Protein AF-A0A1V3WMK9-F1 (afdb_monomer_lite)

pLDDT: mean 79.78, std 13.13, range [39.59, 97.94]

Secondary structure (DSSP, 8-state):
-HHHHHHHHHHHHHH-BTTB-HHHHHHHHHHHHHHHHHHTSTT--GGGGHHHHHHHHHHHHHHHHHHHHSPPSP-TT-TTHHHHHHHHHHHHHHHHHHHHHHHHHHHHHT--HHHHHHPPPPPPSBPPPPPPGGGS-TT-----SS--TTTS-----SSS-----TTT-EEEE-SSSSS-EEEEHHHHTTSPPB--------TTS-SS--

Organism: Mycobacterium kansasii (NCBI:txid1768)

Radius of gyration: 28.11 Å; chains: 1; bounding box: 67×41×85 Å

Structure (mmCIF, N/CA/C/O backbone):
data_AF-A0A1V3WMK9-F1
#
_entry.id   AF-A0A1V3WMK9-F1
#
loop_
_atom_site.group_PDB
_atom_site.id
_atom_site.type_symbol
_atom_site.label_atom_id
_atom_site.label_alt_id
_atom_site.label_comp_id
_atom_site.label_asym_id
_atom_site.label_entity_id
_atom_site.label_seq_id
_atom_site.pdbx_PDB_ins_code
_atom_site.Cartn_x
_atom_site.Cartn_y
_atom_site.Cartn_z
_atom_site.occupancy
_atom_site.B_iso_or_equiv
_atom_site.auth_seq_id
_atom_site.auth_comp_id
_atom_site.auth_asym_id
_atom_site.auth_atom_id
_atom_site.pdbx_PDB_model_num
ATOM 1 N N . MET A 1 1 ? -1.330 8.773 20.458 1.00 56.88 1 MET A N 1
ATOM 2 C CA . MET A 1 1 ? -2.594 8.013 20.320 1.00 56.88 1 MET A CA 1
ATOM 3 C C . MET A 1 1 ? -2.965 7.252 21.596 1.00 56.88 1 MET A C 1
ATOM 5 O O . MET A 1 1 ? -4.022 7.532 22.135 1.00 56.88 1 MET A O 1
ATOM 9 N N . LEU A 1 2 ? -2.104 6.377 22.137 1.00 49.81 2 LEU A N 1
ATOM 10 C CA . LEU A 1 2 ? -2.365 5.656 23.403 1.00 49.81 2 LEU A CA 1
ATOM 11 C C . LEU A 1 2 ? -2.678 6.582 24.590 1.00 49.81 2 LEU A C 1
ATOM 13 O O . LEU A 1 2 ? -3.634 6.341 25.314 1.00 49.81 2 LEU A O 1
ATOM 17 N N . VAL A 1 3 ? -1.933 7.683 24.730 1.00 60.47 3 VAL A N 1
ATOM 18 C CA . VAL A 1 3 ? -2.172 8.698 25.775 1.00 60.47 3 VAL A CA 1
ATOM 19 C C . VAL A 1 3 ? -3.553 9.349 25.637 1.00 60.47 3 VAL A C 1
ATOM 21 O O . VAL A 1 3 ? -4.232 9.543 26.636 1.00 60.47 3 VAL A O 1
ATOM 24 N N . VAL A 1 4 ? -3.997 9.624 24.404 1.00 65.56 4 VAL A N 1
ATOM 25 C CA . VAL A 1 4 ? -5.315 10.223 24.114 1.00 65.56 4 VAL A CA 1
ATOM 26 C C . VAL A 1 4 ? -6.447 9.236 24.416 1.00 65.56 4 VAL A C 1
ATOM 28 O O . VAL A 1 4 ? -7.470 9.610 24.977 1.00 65.56 4 VAL A O 1
ATOM 31 N N . ILE A 1 5 ? -6.259 7.957 24.081 1.00 67.94 5 ILE A N 1
ATOM 32 C CA . ILE A 1 5 ? -7.224 6.900 24.407 1.00 67.94 5 ILE A CA 1
ATOM 33 C C . ILE A 1 5 ? -7.331 6.733 25.928 1.00 67.94 5 ILE A C 1
ATOM 35 O O . ILE A 1 5 ? -8.436 6.648 26.456 1.00 67.94 5 ILE A O 1
ATOM 39 N N . ALA A 1 6 ? -6.197 6.735 26.635 1.00 64.69 6 ALA A N 1
ATOM 40 C CA . ALA A 1 6 ? -6.158 6.601 28.087 1.00 64.69 6 ALA A CA 1
ATOM 41 C C . ALA A 1 6 ? -6.841 7.777 28.804 1.00 64.69 6 ALA A C 1
ATOM 43 O O . ALA A 1 6 ? -7.587 7.554 29.756 1.00 64.69 6 ALA A O 1
ATOM 44 N N . THR A 1 7 ? -6.651 9.016 28.336 1.00 66.94 7 THR A N 1
ATOM 45 C CA . THR A 1 7 ? -7.321 10.187 28.922 1.00 66.94 7 THR A CA 1
ATOM 46 C C . THR A 1 7 ? -8.826 10.180 28.674 1.00 66.94 7 THR A C 1
ATOM 48 O O . THR A 1 7 ? -9.585 10.423 29.609 1.00 66.94 7 THR A O 1
ATOM 51 N N . ILE A 1 8 ? -9.280 9.841 27.462 1.00 65.69 8 ILE A N 1
ATOM 52 C CA . ILE A 1 8 ? -10.717 9.714 27.164 1.00 65.69 8 ILE A CA 1
ATOM 53 C C . ILE A 1 8 ? -11.350 8.604 28.012 1.00 65.69 8 ILE A C 1
ATOM 55 O O . ILE A 1 8 ? -12.421 8.808 28.580 1.00 65.69 8 ILE A O 1
ATOM 59 N N . ALA A 1 9 ? -10.679 7.456 28.150 1.00 64.88 9 ALA A N 1
ATOM 60 C CA . ALA A 1 9 ? -11.151 6.356 28.988 1.00 64.88 9 ALA A CA 1
ATOM 61 C C . ALA A 1 9 ? -11.239 6.756 30.471 1.00 64.88 9 ALA A C 1
ATOM 63 O O . ALA A 1 9 ? -12.224 6.433 31.133 1.00 64.88 9 ALA A O 1
ATOM 64 N N . ALA A 1 10 ? -10.255 7.505 30.979 1.00 63.81 10 ALA A N 1
ATOM 65 C CA . ALA A 1 10 ? -10.266 8.016 32.346 1.00 63.81 10 ALA A CA 1
ATOM 66 C C . ALA A 1 10 ? -11.425 9.000 32.587 1.00 63.81 10 ALA A C 1
ATOM 68 O O . ALA A 1 10 ? -12.114 8.886 33.596 1.00 63.81 10 ALA A O 1
ATOM 69 N N . ILE A 1 11 ? -11.686 9.918 31.647 1.00 66.62 11 ILE A N 1
ATOM 70 C CA . ILE A 1 11 ? -12.806 10.874 31.727 1.00 66.62 11 ILE A CA 1
ATOM 71 C C . ILE A 1 11 ? -14.161 10.155 31.631 1.00 66.62 11 ILE A C 1
ATOM 73 O O . ILE A 1 11 ? -15.085 10.453 32.384 1.00 66.62 11 ILE A O 1
ATOM 77 N N . ALA A 1 12 ? -14.299 9.182 30.728 1.00 62.97 12 ALA A N 1
ATOM 78 C CA . ALA A 1 12 ? -15.530 8.403 30.602 1.00 62.97 12 ALA A CA 1
ATOM 79 C C . ALA A 1 12 ? -15.805 7.561 31.861 1.00 62.97 12 ALA A C 1
ATOM 81 O O . ALA A 1 12 ? -16.954 7.448 32.285 1.00 62.97 12 ALA A O 1
ATOM 82 N N . GLY A 1 13 ? -14.752 7.015 32.477 1.00 59.19 13 GLY A N 1
ATOM 83 C CA . GLY A 1 13 ? -14.836 6.268 33.730 1.00 59.19 13 GLY A CA 1
ATOM 84 C C . GLY A 1 13 ? -15.228 7.132 34.930 1.00 59.19 13 GLY A C 1
ATOM 85 O O . GLY A 1 13 ? -16.017 6.685 35.755 1.00 59.19 13 GLY A O 1
ATOM 86 N N . THR A 1 14 ? -14.739 8.375 35.018 1.00 61.97 14 THR A N 1
ATOM 87 C CA . THR A 1 14 ? -15.097 9.293 36.116 1.00 61.97 14 THR A CA 1
ATOM 88 C C . THR A 1 14 ? -16.509 9.867 35.993 1.00 61.97 14 THR A C 1
ATOM 90 O O . THR A 1 14 ? -17.109 10.218 37.007 1.00 61.97 14 THR A O 1
ATOM 93 N N . LEU A 1 15 ? -17.060 9.945 34.777 1.00 60.69 15 LEU A N 1
ATOM 94 C CA . LEU A 1 15 ? -18.423 10.430 34.521 1.00 60.69 15 LEU A CA 1
ATOM 95 C C . LEU A 1 15 ? -19.505 9.341 34.642 1.00 60.69 15 LEU A C 1
ATOM 97 O O . LEU A 1 15 ? -20.691 9.670 34.748 1.00 60.69 15 LEU A O 1
ATOM 101 N N . GLU A 1 16 ? -19.135 8.057 34.628 1.00 59.00 16 GLU A N 1
ATOM 102 C CA . GLU A 1 16 ? -20.092 6.958 34.781 1.00 59.00 16 GLU A CA 1
ATOM 103 C C . GLU A 1 16 ? -20.495 6.807 36.254 1.00 59.00 16 GLU A C 1
ATOM 105 O O . GLU A 1 16 ? -19.702 6.436 37.116 1.00 59.00 16 GLU A O 1
ATOM 110 N N . THR A 1 17 ? -21.769 7.064 36.550 1.00 59.78 17 THR A N 1
ATOM 111 C CA . THR A 1 17 ? -22.349 6.830 37.879 1.00 59.78 17 THR A CA 1
ATOM 112 C C . THR A 1 17 ? -23.458 5.790 37.794 1.00 59.78 17 THR A C 1
ATOM 114 O O . THR A 1 17 ? -24.174 5.703 36.798 1.00 59.78 17 THR A O 1
ATOM 117 N N . GLN A 1 18 ? -23.670 5.036 38.877 1.00 55.25 18 GLN A N 1
ATOM 118 C CA . GLN A 1 18 ? -24.638 3.928 38.956 1.00 55.25 18 GLN A CA 1
ATOM 119 C C . GLN A 1 18 ? -26.089 4.321 38.592 1.00 55.25 18 GLN A C 1
ATOM 121 O O . GLN A 1 18 ? -26.913 3.458 38.299 1.00 55.25 18 GLN A O 1
ATOM 126 N N . ARG A 1 19 ? -26.414 5.623 38.608 1.00 56.06 19 ARG A N 1
ATOM 127 C CA . ARG A 1 19 ? -27.742 6.167 38.278 1.00 56.06 19 ARG A CA 1
ATOM 128 C C . ARG A 1 19 ? -27.798 6.958 36.964 1.00 56.06 19 ARG A C 1
ATOM 130 O O . ARG A 1 19 ? -28.900 7.271 36.522 1.00 56.06 19 ARG A O 1
ATOM 137 N N . ARG A 1 20 ? -26.663 7.307 36.344 1.00 66.69 20 ARG A N 1
ATOM 138 C CA . ARG A 1 20 ? -26.608 8.096 35.098 1.00 66.69 20 ARG A CA 1
ATOM 139 C C . ARG A 1 20 ? -25.499 7.555 34.183 1.00 66.69 20 ARG A C 1
ATOM 141 O O . ARG A 1 20 ? -24.330 7.840 34.441 1.00 66.69 20 ARG A O 1
ATOM 148 N N . PRO 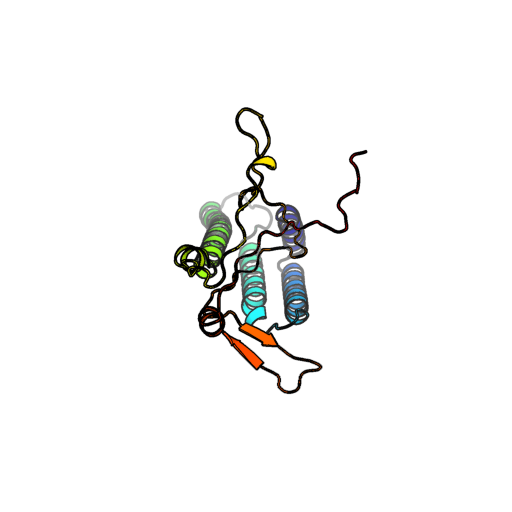A 1 21 ? -25.842 6.805 33.117 1.00 70.06 21 PRO A N 1
ATOM 149 C CA . PRO A 1 21 ? -24.868 6.127 32.262 1.00 70.06 21 PRO A CA 1
ATOM 150 C C . PRO A 1 21 ? -24.246 7.079 31.221 1.00 70.06 21 PRO A C 1
ATOM 152 O O . PRO A 1 21 ? -24.337 6.849 30.013 1.00 70.06 21 PRO A O 1
ATOM 155 N N . LEU A 1 22 ? -23.684 8.203 31.677 1.00 76.75 22 LEU A N 1
ATOM 156 C CA . LEU A 1 22 ? -23.101 9.228 30.806 1.00 76.75 22 LEU A CA 1
ATOM 157 C C . LEU A 1 22 ? -21.853 8.720 30.074 1.00 76.75 22 LEU A C 1
ATOM 159 O O . LEU A 1 22 ? -21.698 9.002 28.890 1.00 76.75 22 LEU A O 1
ATOM 163 N N . GLY A 1 23 ? -21.003 7.923 30.721 1.00 72.81 23 GLY A N 1
ATOM 164 C CA . GLY A 1 23 ? -19.848 7.283 30.093 1.00 72.81 23 GLY A CA 1
ATOM 165 C C . GLY A 1 23 ? -20.264 6.264 29.030 1.00 72.81 23 GLY A C 1
ATOM 166 O O . GLY A 1 23 ? -19.719 6.271 27.927 1.00 72.81 23 GLY A O 1
ATOM 167 N N . SER A 1 24 ? -21.302 5.462 29.296 1.00 80.06 24 SER A N 1
ATOM 168 C CA . SER A 1 24 ? -21.889 4.570 28.280 1.00 80.06 24 SER A CA 1
ATOM 169 C C . SER A 1 24 ? -22.404 5.358 27.062 1.00 80.06 24 SER A C 1
ATOM 171 O O . SER A 1 24 ? -22.183 4.950 25.921 1.00 80.06 24 SER A O 1
ATOM 173 N N . ALA A 1 25 ? -23.073 6.496 27.291 1.00 82.12 25 ALA A N 1
ATOM 174 C CA . ALA A 1 25 ? -23.580 7.362 26.225 1.00 82.12 25 ALA A CA 1
ATOM 175 C C . ALA A 1 25 ? -22.447 8.000 25.405 1.00 82.12 25 ALA A C 1
ATOM 177 O O . ALA A 1 25 ? -22.536 8.055 24.180 1.00 82.12 25 ALA A O 1
ATOM 178 N N . VAL A 1 26 ? -21.359 8.421 26.058 1.00 80.19 26 VAL A N 1
ATOM 179 C CA . VAL A 1 26 ? -20.161 8.952 25.389 1.00 80.19 26 VAL A CA 1
ATOM 180 C C . VAL A 1 26 ? -19.501 7.887 24.510 1.00 80.19 26 VAL A C 1
ATOM 182 O O . VAL A 1 26 ? -19.170 8.178 23.362 1.00 80.19 26 VAL A O 1
ATOM 185 N N . ILE A 1 27 ? -19.358 6.645 24.993 1.00 79.81 27 ILE A N 1
ATOM 186 C CA . ILE A 1 27 ? -18.801 5.538 24.193 1.00 79.81 27 ILE A CA 1
ATOM 187 C C . ILE A 1 27 ? -19.701 5.229 22.992 1.00 79.81 27 ILE A C 1
ATOM 189 O O . ILE A 1 27 ? -19.201 5.055 21.882 1.00 79.81 27 ILE A O 1
ATOM 193 N N . ALA A 1 28 ? -21.022 5.199 23.187 1.00 84.25 28 ALA A N 1
ATOM 194 C CA . ALA A 1 28 ? -21.968 4.985 22.097 1.00 84.25 28 ALA A CA 1
ATOM 195 C C . ALA A 1 28 ? -21.878 6.103 21.043 1.00 84.25 28 ALA A C 1
ATOM 197 O O . ALA A 1 28 ? -21.781 5.814 19.851 1.00 84.25 28 ALA A O 1
ATOM 198 N N . ALA A 1 29 ? -21.831 7.369 21.469 1.00 83.62 29 ALA A N 1
ATOM 199 C CA . ALA A 1 29 ? -21.671 8.512 20.573 1.00 83.62 29 ALA A CA 1
ATOM 200 C C . ALA A 1 29 ? -20.341 8.456 19.801 1.00 83.62 29 ALA A C 1
ATOM 202 O O . ALA A 1 29 ? -20.322 8.666 18.589 1.00 83.62 29 ALA A O 1
ATOM 203 N N . ALA A 1 30 ? -19.240 8.107 20.473 1.00 81.25 30 ALA A N 1
ATOM 204 C CA . ALA A 1 30 ? -17.944 7.909 19.830 1.00 81.25 30 ALA A CA 1
ATOM 205 C C . ALA A 1 30 ? -17.971 6.749 18.819 1.00 81.25 30 ALA A C 1
ATOM 207 O O . ALA A 1 30 ? -17.399 6.870 17.738 1.00 81.25 30 ALA A O 1
ATOM 208 N N . GLY A 1 31 ? -18.673 5.653 19.129 1.00 84.38 31 GLY A N 1
ATOM 209 C CA . GLY A 1 31 ? -18.891 4.537 18.208 1.00 84.38 31 GLY A CA 1
ATOM 210 C C . GLY A 1 31 ? -19.653 4.957 16.950 1.00 84.38 31 GLY A C 1
ATOM 211 O O . GLY A 1 31 ? -19.231 4.627 15.843 1.00 84.38 31 GLY A O 1
ATOM 212 N N . VAL A 1 32 ? -20.720 5.748 17.102 1.00 87.31 32 VAL A N 1
ATOM 213 C CA . VAL A 1 32 ? -21.488 6.307 15.975 1.00 87.31 32 VAL A CA 1
ATOM 214 C C . VAL A 1 32 ? -20.615 7.227 15.123 1.00 87.31 32 VAL A C 1
ATOM 216 O O . VAL A 1 32 ? -20.550 7.047 13.909 1.00 87.31 32 VAL A O 1
ATOM 219 N N . LEU A 1 33 ? -19.890 8.164 15.742 1.00 86.31 33 LEU A N 1
ATOM 220 C CA . LEU A 1 33 ? -18.961 9.050 15.032 1.00 86.31 33 LEU A CA 1
ATOM 221 C C . LEU A 1 33 ? -17.865 8.264 14.303 1.00 86.31 33 LEU A C 1
ATOM 223 O O . LEU A 1 33 ? -17.524 8.594 13.170 1.00 86.31 33 LEU A O 1
ATOM 227 N N . GLY A 1 34 ? -17.349 7.199 14.920 1.00 81.81 34 GLY A N 1
ATOM 228 C CA . GLY A 1 34 ? -16.397 6.289 14.294 1.00 81.81 34 GLY A CA 1
ATOM 229 C C . GLY A 1 34 ? -16.976 5.600 13.058 1.00 81.81 34 GLY A C 1
ATOM 230 O O . GLY A 1 34 ? -16.316 5.565 12.024 1.00 81.81 34 GLY A O 1
ATOM 231 N N . CYS A 1 35 ? -18.221 5.120 13.122 1.00 85.44 35 CYS A N 1
ATOM 232 C CA . CYS A 1 35 ? -18.894 4.508 11.972 1.00 85.44 35 CYS A CA 1
ATOM 233 C C . CYS A 1 35 ? -19.101 5.518 10.836 1.00 85.44 35 CYS A C 1
ATOM 235 O O . CYS A 1 35 ? -18.832 5.199 9.682 1.00 85.44 35 CYS A O 1
ATOM 237 N N . VAL A 1 36 ? -19.509 6.751 11.161 1.00 86.69 36 VAL A N 1
ATOM 238 C CA . VAL A 1 36 ? -19.623 7.842 10.178 1.00 86.69 36 VAL A CA 1
ATOM 239 C C . VAL A 1 36 ? -18.268 8.118 9.526 1.00 86.69 36 VAL A C 1
ATOM 241 O O . VAL A 1 36 ? -18.181 8.189 8.306 1.00 86.69 36 VAL A O 1
ATOM 244 N N . ALA A 1 37 ? -17.192 8.207 10.311 1.00 83.12 37 ALA A N 1
ATOM 245 C CA . ALA A 1 37 ? -15.848 8.429 9.784 1.00 83.12 37 ALA A CA 1
ATOM 246 C C . ALA A 1 37 ? -15.370 7.293 8.862 1.00 83.12 37 ALA A C 1
ATOM 248 O O . ALA A 1 37 ? -14.703 7.562 7.863 1.00 83.12 37 ALA A O 1
ATOM 249 N N . VAL A 1 38 ? -15.712 6.036 9.174 1.00 82.94 38 VAL A N 1
ATOM 250 C CA . VAL A 1 38 ? -15.413 4.876 8.318 1.00 82.94 38 VAL A CA 1
ATOM 251 C C . VAL A 1 38 ? -16.175 4.967 6.998 1.00 82.94 38 VAL A C 1
ATOM 253 O O . VAL A 1 38 ? -15.562 4.827 5.946 1.00 82.94 38 VAL A O 1
ATOM 256 N N . LEU A 1 39 ? -17.476 5.260 7.042 1.00 87.38 39 LEU A N 1
ATOM 257 C CA . LEU A 1 39 ? -18.328 5.344 5.850 1.00 87.38 39 LEU A CA 1
ATOM 258 C C . LEU A 1 39 ? -18.011 6.549 4.952 1.00 87.38 39 LEU A C 1
ATOM 260 O O . LEU A 1 39 ? -18.305 6.513 3.762 1.00 87.38 39 LEU A O 1
ATOM 264 N N . SER A 1 40 ? -17.365 7.589 5.482 1.00 84.31 40 SER A N 1
ATOM 265 C CA . SER A 1 40 ? -16.857 8.714 4.684 1.00 84.31 40 SER A CA 1
ATOM 266 C C . SER A 1 40 ? -15.639 8.356 3.824 1.00 84.31 40 SER A C 1
ATOM 268 O O . SER A 1 40 ? -15.195 9.179 3.021 1.00 84.31 40 SER A O 1
ATOM 270 N N . ARG A 1 41 ? -15.050 7.162 3.994 1.00 81.56 41 ARG A N 1
ATOM 271 C CA . ARG A 1 41 ? -13.903 6.731 3.190 1.00 81.56 41 ARG A CA 1
ATOM 272 C C . ARG A 1 41 ? -14.354 6.263 1.801 1.00 81.56 41 ARG A C 1
ATOM 274 O O . ARG A 1 41 ? -15.303 5.486 1.701 1.00 81.56 41 ARG A O 1
ATOM 281 N N . PRO A 1 42 ? -13.643 6.659 0.730 1.00 73.12 42 PRO A N 1
ATOM 282 C CA . PRO A 1 42 ? -13.892 6.126 -0.604 1.00 73.12 42 PRO A CA 1
ATOM 283 C C . PRO A 1 42 ? -13.768 4.596 -0.614 1.00 73.12 42 PRO A C 1
ATOM 285 O O . PRO A 1 42 ? -12.749 4.060 -0.181 1.00 73.12 42 PRO A O 1
ATOM 288 N N . GLY A 1 43 ? -14.803 3.904 -1.099 1.00 73.94 43 GLY A N 1
ATOM 289 C CA . GLY A 1 43 ? -14.829 2.439 -1.197 1.00 73.94 43 GLY A CA 1
ATOM 290 C C . GLY A 1 43 ? -15.213 1.692 0.087 1.00 73.94 43 GLY A C 1
ATOM 291 O O . GLY A 1 43 ? -15.128 0.468 0.100 1.00 73.94 43 GLY A O 1
ATOM 292 N N . ALA A 1 44 ? -15.638 2.389 1.148 1.00 77.88 44 ALA A N 1
ATOM 293 C CA . ALA A 1 44 ? -16.101 1.741 2.373 1.00 77.88 44 ALA A CA 1
ATOM 294 C C . ALA A 1 44 ? -17.453 1.032 2.189 1.00 77.88 44 ALA A C 1
ATOM 296 O O . ALA A 1 44 ? -18.365 1.528 1.524 1.00 77.88 44 ALA A O 1
ATOM 297 N N . THR A 1 45 ? -17.597 -0.118 2.838 1.00 82.88 45 THR A N 1
ATOM 298 C CA . THR A 1 45 ? -18.819 -0.923 2.898 1.00 82.88 45 THR A CA 1
ATOM 299 C C . THR A 1 45 ? -19.405 -0.918 4.310 1.00 82.88 45 THR A C 1
ATOM 301 O O . THR A 1 45 ? -18.728 -0.610 5.291 1.00 82.88 45 THR A O 1
ATOM 304 N N . ALA A 1 46 ? -20.675 -1.313 4.455 1.00 81.56 46 ALA A N 1
ATOM 305 C CA . ALA A 1 46 ? -21.305 -1.427 5.775 1.00 81.56 46 ALA A CA 1
ATOM 306 C C . ALA A 1 46 ? -20.564 -2.406 6.708 1.00 81.56 46 ALA A C 1
ATOM 308 O O . ALA A 1 46 ? -20.572 -2.220 7.926 1.00 81.56 46 ALA A O 1
ATOM 309 N N . LEU A 1 47 ? -19.882 -3.412 6.148 1.00 82.19 47 LEU A N 1
ATOM 310 C CA . LEU A 1 47 ? -19.096 -4.388 6.907 1.00 82.19 47 LEU A CA 1
ATOM 311 C C . LEU A 1 47 ? -17.896 -3.745 7.619 1.00 82.19 47 LEU A C 1
ATOM 313 O O . LEU A 1 47 ? -17.524 -4.194 8.702 1.00 82.19 47 LEU A O 1
ATOM 317 N N . ASP A 1 48 ? -17.357 -2.643 7.093 1.00 78.81 48 ASP A N 1
ATOM 318 C CA . ASP A 1 48 ? -16.203 -1.951 7.681 1.00 78.81 48 ASP A CA 1
ATOM 319 C C . ASP A 1 48 ? -16.535 -1.268 9.017 1.00 78.81 48 ASP A C 1
ATOM 321 O O . ASP A 1 48 ? -15.640 -0.908 9.782 1.00 78.81 48 ASP A O 1
ATOM 325 N N . THR A 1 49 ? -17.825 -1.122 9.340 1.00 85.25 49 THR A N 1
ATOM 326 C CA . THR A 1 49 ? -18.286 -0.587 10.630 1.00 85.25 49 THR A CA 1
ATOM 327 C C . THR A 1 49 ? -18.326 -1.636 11.743 1.00 85.25 49 THR A C 1
ATOM 329 O O . THR A 1 49 ? -18.332 -1.271 12.921 1.00 85.25 49 THR A O 1
ATOM 332 N N . ILE A 1 50 ? -18.295 -2.935 11.408 1.00 85.38 50 ILE A N 1
ATOM 333 C CA . ILE A 1 50 ? -18.394 -4.038 12.380 1.00 85.38 50 ILE A CA 1
ATOM 334 C C . ILE A 1 50 ? -17.348 -3.916 13.500 1.00 85.38 50 ILE A C 1
ATOM 336 O O . ILE A 1 50 ? -17.741 -3.997 14.667 1.00 85.38 50 ILE A O 1
ATOM 340 N N . PRO A 1 51 ? -16.050 -3.673 13.218 1.00 80.56 51 PRO A N 1
ATOM 341 C CA . PRO A 1 51 ? -15.046 -3.542 14.272 1.00 80.56 51 PRO A CA 1
ATOM 342 C C . PRO A 1 51 ? -15.332 -2.365 15.211 1.00 80.56 51 PRO A C 1
ATOM 344 O O . PRO A 1 51 ? -15.142 -2.476 16.423 1.00 80.56 51 PRO A O 1
ATOM 347 N N . THR A 1 52 ? -15.826 -1.248 14.672 1.00 82.12 52 THR A N 1
ATOM 348 C CA . THR A 1 52 ? -16.174 -0.054 15.452 1.00 82.12 52 THR A CA 1
ATOM 349 C C . THR A 1 52 ? -17.372 -0.315 16.361 1.00 82.12 52 THR A C 1
ATOM 351 O O . THR A 1 52 ? -17.320 0.010 17.549 1.00 82.12 52 THR A O 1
ATOM 354 N N . VAL A 1 53 ? -18.425 -0.950 15.837 1.00 85.75 53 VAL A N 1
ATOM 355 C CA . VAL A 1 53 ? -19.622 -1.316 16.608 1.00 85.75 53 VAL A CA 1
ATOM 356 C C . VAL A 1 53 ? -19.279 -2.332 17.696 1.00 85.75 53 VAL A C 1
ATOM 358 O O . VAL A 1 53 ? -19.657 -2.141 18.852 1.00 85.75 53 VAL A O 1
ATOM 361 N N . ALA A 1 54 ? -18.519 -3.377 17.359 1.00 83.81 54 ALA A N 1
ATOM 362 C CA . ALA A 1 54 ? -18.087 -4.391 18.315 1.00 83.81 54 ALA A CA 1
ATOM 363 C C . ALA A 1 54 ? -17.217 -3.783 19.426 1.00 83.81 54 ALA A C 1
ATOM 365 O O . ALA A 1 54 ? -17.447 -4.049 20.604 1.00 83.81 54 ALA A O 1
ATOM 366 N N . GLY A 1 55 ? -16.267 -2.909 19.073 1.00 79.88 55 GLY A N 1
ATOM 367 C CA . GLY A 1 55 ? -15.434 -2.196 20.041 1.00 79.88 55 GLY A CA 1
ATOM 368 C C . GLY A 1 55 ? -16.250 -1.311 20.987 1.00 79.88 55 GLY A C 1
ATOM 369 O O . GLY A 1 55 ? -16.045 -1.361 22.200 1.00 79.88 55 GLY A O 1
ATOM 370 N N . ALA A 1 56 ? -17.218 -0.554 20.459 1.00 82.62 56 ALA A N 1
ATOM 371 C CA . ALA A 1 56 ? -18.107 0.276 21.269 1.00 82.62 56 ALA A CA 1
ATOM 372 C C . ALA A 1 56 ? -18.986 -0.570 22.206 1.00 82.62 56 ALA A C 1
ATOM 374 O O . ALA A 1 56 ? -19.082 -0.266 23.395 1.00 82.62 56 ALA A O 1
ATOM 375 N N . ALA A 1 57 ? -19.572 -1.663 21.706 1.00 84.44 57 ALA A N 1
ATOM 376 C CA . ALA A 1 57 ? -20.381 -2.581 22.505 1.00 84.44 57 ALA A CA 1
ATOM 377 C C . ALA A 1 57 ? -19.565 -3.222 23.641 1.00 84.44 57 ALA A C 1
ATOM 379 O O . ALA A 1 57 ? -19.998 -3.206 24.795 1.00 84.44 57 ALA A O 1
ATOM 380 N N . CYS A 1 58 ? -18.358 -3.713 23.340 1.00 81.75 58 CYS A N 1
ATOM 381 C CA . CYS A 1 58 ? -17.429 -4.248 24.335 1.00 81.75 58 CYS A CA 1
ATOM 382 C C . CYS A 1 58 ? -17.027 -3.190 25.372 1.00 81.75 58 CYS A C 1
ATOM 384 O O . CYS A 1 58 ? -17.010 -3.486 26.566 1.00 81.75 58 CYS A O 1
ATOM 386 N N . GLY A 1 59 ? -16.755 -1.953 24.943 1.00 77.88 59 GLY A N 1
ATOM 387 C CA . GLY A 1 59 ? -16.425 -0.840 25.835 1.00 77.88 59 GLY A CA 1
ATOM 388 C C . GLY A 1 59 ? -17.562 -0.497 26.799 1.00 77.88 59 GLY A C 1
ATOM 389 O O . GLY A 1 59 ? -17.336 -0.387 28.004 1.00 77.88 59 GLY A O 1
ATOM 390 N N . VAL A 1 60 ? -18.799 -0.404 26.295 1.00 81.69 60 VAL A N 1
ATOM 391 C CA . VAL A 1 60 ? -19.994 -0.181 27.127 1.00 81.69 60 VAL A CA 1
ATOM 392 C C . VAL A 1 60 ? -20.205 -1.340 28.101 1.00 81.69 60 VA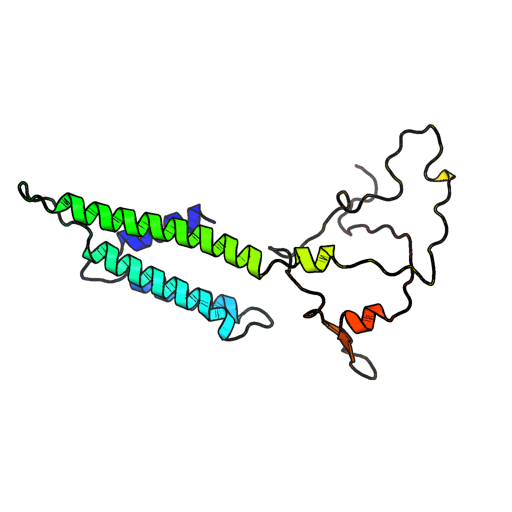L A C 1
ATOM 394 O O . VAL A 1 60 ? -20.445 -1.105 29.285 1.00 81.69 60 VAL A O 1
ATOM 397 N N . ALA A 1 61 ? -20.092 -2.588 27.638 1.00 82.12 61 ALA A N 1
ATOM 398 C CA . ALA A 1 61 ? -20.255 -3.767 28.485 1.00 82.12 61 ALA A CA 1
ATOM 399 C C . ALA A 1 61 ? -19.208 -3.809 29.608 1.00 82.12 61 ALA A C 1
ATOM 401 O O . ALA A 1 61 ? -19.566 -4.005 30.771 1.00 82.12 61 ALA A O 1
ATOM 402 N N . ALA A 1 62 ? -17.935 -3.561 29.284 1.00 78.94 62 ALA A N 1
ATOM 403 C CA . ALA A 1 62 ? -16.849 -3.501 30.256 1.00 78.94 62 ALA A CA 1
ATOM 404 C C . ALA A 1 62 ? -17.073 -2.386 31.287 1.00 78.94 62 ALA A C 1
ATOM 406 O O . ALA A 1 62 ? -16.964 -2.640 32.485 1.00 78.94 62 ALA A O 1
ATOM 407 N N . LEU A 1 63 ? -17.459 -1.182 30.849 1.00 75.50 63 LEU A N 1
ATOM 408 C CA . LEU A 1 63 ? -17.741 -0.054 31.740 1.00 75.50 63 LEU A CA 1
ATOM 409 C C . LEU A 1 63 ? -18.920 -0.349 32.683 1.00 75.50 63 LEU A C 1
ATOM 411 O O . LEU A 1 63 ? -18.840 -0.085 33.882 1.00 75.50 63 LEU A O 1
ATOM 415 N N . ARG A 1 64 ? -20.000 -0.949 32.167 1.00 79.75 64 ARG A N 1
ATOM 416 C CA . ARG A 1 64 ? -21.177 -1.366 32.952 1.00 79.75 64 ARG A CA 1
ATOM 417 C C . ARG A 1 64 ? -20.849 -2.460 33.966 1.00 79.75 64 ARG A C 1
ATOM 419 O O . ARG A 1 64 ? -21.352 -2.425 35.086 1.00 79.75 64 ARG A O 1
ATOM 426 N N . LEU A 1 65 ? -20.020 -3.432 33.586 1.00 77.38 65 LEU A N 1
ATOM 427 C CA . LEU A 1 65 ? -19.536 -4.472 34.494 1.00 77.38 65 LEU A CA 1
ATOM 428 C C . LEU A 1 65 ? -18.667 -3.850 35.590 1.00 77.38 65 LEU A C 1
ATOM 430 O O . LEU A 1 65 ? -18.954 -4.043 36.767 1.00 77.38 65 LEU A O 1
ATOM 434 N N . LEU A 1 66 ? -17.671 -3.041 35.223 1.00 73.12 66 LEU A N 1
ATOM 435 C CA . LEU A 1 66 ? -16.766 -2.396 36.174 1.00 73.12 66 LEU A CA 1
ATOM 436 C C . LEU A 1 66 ? -17.512 -1.496 37.161 1.00 73.12 66 LEU A C 1
ATOM 438 O O . LEU A 1 66 ? -17.299 -1.622 38.360 1.00 73.12 66 LEU A O 1
ATOM 442 N N . THR A 1 67 ? -18.442 -0.657 36.699 1.00 72.31 67 THR A N 1
ATOM 443 C CA . THR A 1 67 ? -19.236 0.212 37.588 1.00 72.31 67 THR A CA 1
ATOM 444 C C . THR A 1 67 ? -20.223 -0.543 38.469 1.00 72.31 67 THR A C 1
ATOM 446 O O . THR A 1 67 ? -20.506 -0.098 39.579 1.00 72.31 67 THR A O 1
ATOM 449 N N . ARG A 1 68 ? -20.713 -1.713 38.041 1.00 71.50 68 ARG A N 1
ATOM 450 C CA . ARG A 1 68 ? -21.509 -2.601 38.901 1.00 71.50 68 ARG A CA 1
ATOM 451 C C . ARG A 1 68 ? -20.678 -3.217 40.033 1.00 71.50 68 ARG A C 1
ATOM 453 O O . ARG A 1 68 ? -21.249 -3.581 41.059 1.00 71.50 68 ARG A O 1
ATOM 460 N N . PHE A 1 69 ? -19.364 -3.335 39.850 1.00 68.06 69 PHE A N 1
ATOM 461 C CA . PHE A 1 69 ? -18.439 -3.944 40.808 1.00 68.06 69 PHE A CA 1
ATOM 462 C C . PHE A 1 69 ? -17.518 -2.933 41.533 1.00 68.06 69 PHE A C 1
ATOM 464 O O . PHE A 1 69 ? -16.723 -3.361 42.368 1.00 68.06 69 PHE A O 1
ATOM 471 N N . TRP A 1 70 ? -17.626 -1.623 41.262 1.00 63.09 70 TRP A N 1
ATOM 472 C CA . TRP A 1 70 ? -16.800 -0.558 41.865 1.00 63.09 70 TRP A CA 1
ATOM 473 C C . TRP A 1 70 ? -17.357 -0.087 43.231 1.00 63.09 70 TRP A C 1
ATOM 475 O O . TRP A 1 70 ? -18.579 -0.053 43.393 1.00 63.09 70 TRP A O 1
ATOM 485 N N . PRO A 1 71 ? -16.525 0.289 44.228 1.00 58.72 71 PRO A N 1
ATOM 486 C CA . PRO A 1 71 ? -16.988 0.513 45.601 1.00 58.72 71 PRO A CA 1
ATOM 487 C C . PRO A 1 71 ? -17.756 1.831 45.792 1.00 58.72 71 PRO A C 1
ATOM 489 O O . PRO A 1 71 ? -17.376 2.871 45.255 1.00 58.72 71 PRO A O 1
ATOM 492 N N . GLY A 1 72 ? -18.769 1.802 46.664 1.00 56.09 72 GLY A N 1
ATOM 493 C CA . GLY A 1 72 ? -19.044 2.915 47.582 1.00 56.09 72 GLY A CA 1
ATOM 494 C C . GLY A 1 72 ? -18.129 2.815 48.818 1.00 56.09 72 GLY A C 1
ATOM 495 O O . GLY A 1 72 ? -17.509 1.768 49.007 1.00 56.09 72 GLY A O 1
ATOM 496 N N . PRO A 1 73 ? -18.012 3.870 49.646 1.00 47.91 73 PRO A N 1
ATOM 497 C CA . PRO A 1 73 ? -17.043 3.933 50.745 1.00 47.91 73 PRO A CA 1
ATOM 498 C C . PRO A 1 73 ? -17.149 2.746 51.721 1.00 47.91 73 PRO A C 1
ATOM 500 O O . PRO A 1 73 ? -18.244 2.294 52.060 1.00 47.91 73 PRO A O 1
ATOM 503 N N . GLU A 1 74 ? -15.980 2.255 52.136 1.00 48.59 74 GLU A N 1
ATOM 504 C CA . GLU A 1 74 ? -15.730 1.060 52.953 1.00 48.59 74 GLU A CA 1
ATOM 505 C C . GLU A 1 74 ? -16.525 1.040 54.274 1.00 48.59 74 GLU A C 1
ATOM 507 O O . GLU A 1 74 ? -16.555 2.027 55.012 1.00 48.59 74 GLU A O 1
ATOM 512 N N . LYS A 1 75 ? -17.118 -0.114 54.615 1.00 49.22 75 LYS A N 1
ATOM 513 C CA . LYS A 1 75 ? -17.534 -0.440 55.989 1.00 49.22 75 LYS A CA 1
ATOM 514 C C . LYS A 1 75 ? -16.547 -1.469 56.560 1.00 49.22 75 LYS A C 1
ATOM 516 O O . LYS A 1 75 ? -16.336 -2.489 55.905 1.00 49.22 75 LYS A O 1
ATOM 521 N N . PRO A 1 76 ? -15.943 -1.255 57.743 1.00 39.75 76 PRO A N 1
ATOM 522 C CA . PRO A 1 76 ? -14.972 -2.199 58.294 1.00 39.75 76 PRO A CA 1
ATOM 523 C C . PRO A 1 76 ? -15.654 -3.515 58.705 1.00 39.75 76 PRO A C 1
ATOM 525 O O . PRO A 1 76 ? -16.591 -3.477 59.502 1.00 39.75 76 PRO A O 1
ATOM 528 N N . GLY A 1 77 ? -15.171 -4.664 58.205 1.00 54.06 77 GLY A N 1
ATOM 529 C CA . GLY A 1 77 ? -15.485 -5.984 58.783 1.00 54.06 77 GLY A CA 1
ATOM 530 C C . GLY A 1 77 ? -15.837 -7.151 57.845 1.00 54.06 77 GLY A C 1
ATOM 531 O O . GLY A 1 77 ? -16.034 -8.248 58.358 1.00 54.06 77 GLY A O 1
ATOM 532 N N . GLU A 1 78 ? -15.906 -6.990 56.517 1.00 53.19 78 GLU A N 1
ATOM 533 C CA . GLU A 1 78 ? -16.356 -8.073 55.613 1.00 53.19 78 GLU A CA 1
ATOM 534 C C . GLU A 1 78 ? -15.257 -8.641 54.680 1.00 53.19 78 GLU A C 1
ATOM 536 O O . GLU A 1 78 ? -14.566 -7.879 54.001 1.00 53.19 78 GLU A O 1
ATOM 541 N N . PRO A 1 79 ? -15.111 -9.980 54.568 1.00 50.94 79 PRO A N 1
ATOM 542 C CA . PRO A 1 79 ? -14.045 -10.632 53.793 1.00 50.94 79 PRO A CA 1
ATOM 543 C C . PRO A 1 79 ? -14.280 -10.777 52.265 1.00 50.94 79 PRO A C 1
ATOM 545 O O . PRO A 1 79 ? -13.587 -11.561 51.619 1.00 50.94 79 PRO A O 1
ATOM 548 N N . ASP A 1 80 ? -15.186 -10.023 51.629 1.00 58.56 80 ASP A N 1
ATOM 549 C CA . ASP A 1 80 ? -15.511 -10.183 50.186 1.00 58.56 80 ASP A CA 1
ATOM 550 C C . ASP A 1 80 ? -14.658 -9.312 49.220 1.00 58.56 80 ASP A C 1
ATOM 552 O O . ASP A 1 80 ? -14.832 -9.324 47.999 1.00 58.56 80 ASP A O 1
ATOM 556 N N . VAL A 1 81 ? -13.683 -8.561 49.745 1.00 57.00 81 VAL A N 1
ATOM 557 C CA . VAL A 1 81 ? -12.846 -7.615 48.970 1.00 57.00 81 VAL A CA 1
ATOM 558 C C . VAL A 1 81 ? -11.884 -8.332 48.003 1.00 57.00 81 VAL A C 1
ATOM 560 O O . VAL A 1 81 ? -11.627 -7.858 46.894 1.00 57.00 81 VAL A O 1
ATOM 563 N N . SER A 1 82 ? -11.382 -9.516 48.376 1.00 65.75 82 SER A N 1
ATOM 564 C CA . SER A 1 82 ? -10.335 -10.222 47.617 1.00 65.75 82 SER A CA 1
ATOM 565 C C . SER A 1 82 ? -10.841 -10.824 46.296 1.00 65.75 82 SER A C 1
ATOM 567 O O . SER A 1 82 ? -10.194 -10.669 45.260 1.00 65.75 82 SER A O 1
ATOM 569 N N . ARG A 1 83 ? -12.036 -11.439 46.288 1.00 66.38 83 ARG A N 1
ATOM 570 C CA . ARG A 1 83 ? -12.624 -12.040 45.073 1.00 66.38 83 ARG A CA 1
ATOM 571 C C . ARG A 1 83 ? -12.983 -10.988 44.022 1.00 66.38 83 ARG A C 1
ATOM 573 O O . ARG A 1 83 ? -12.801 -11.230 42.833 1.00 66.38 83 ARG A O 1
ATOM 580 N N . ARG A 1 84 ? -13.455 -9.811 44.446 1.00 65.38 84 ARG A N 1
ATOM 581 C CA . ARG A 1 84 ? -13.854 -8.713 43.548 1.00 65.38 84 ARG A CA 1
ATOM 582 C C . ARG A 1 84 ? -12.674 -7.978 42.916 1.00 65.38 84 ARG A C 1
ATOM 584 O O . ARG A 1 84 ? -12.716 -7.733 41.712 1.00 65.38 84 ARG A O 1
ATOM 591 N N . ASN A 1 85 ? -11.603 -7.708 43.666 1.00 66.25 85 ASN A N 1
ATOM 592 C CA . ASN A 1 85 ? -10.374 -7.153 43.083 1.00 66.25 85 ASN A CA 1
ATOM 593 C C . ASN A 1 85 ? -9.789 -8.093 42.021 1.00 66.25 85 ASN A C 1
ATOM 595 O O . ASN A 1 85 ? -9.361 -7.640 40.963 1.00 66.25 85 ASN A O 1
ATOM 599 N N . LEU A 1 86 ? -9.853 -9.405 42.256 1.00 69.25 86 LEU A N 1
ATOM 600 C CA . LEU A 1 86 ? -9.399 -10.416 41.303 1.00 69.25 86 LEU A CA 1
ATOM 601 C C . LEU A 1 86 ? -10.210 -10.383 39.990 1.00 69.25 86 LEU A C 1
ATOM 603 O O . LEU A 1 86 ? -9.631 -10.524 38.916 1.00 69.25 86 LEU A O 1
ATOM 607 N N . VAL A 1 87 ? -11.519 -10.099 40.051 1.00 72.38 87 VAL A N 1
ATOM 608 C CA . VAL A 1 87 ? -12.375 -9.907 38.860 1.00 72.38 87 VAL A CA 1
ATOM 609 C C . VAL A 1 87 ? -12.010 -8.633 38.093 1.00 72.38 87 VAL A C 1
ATOM 611 O O . VAL A 1 87 ? -11.904 -8.671 36.869 1.00 72.38 87 VAL A O 1
ATOM 614 N N . VAL A 1 88 ? -11.786 -7.511 38.783 1.00 69.88 88 VAL A N 1
ATOM 615 C CA . VAL A 1 88 ? -11.436 -6.229 38.142 1.00 69.88 88 VAL A CA 1
ATOM 616 C C . VAL A 1 88 ? -10.060 -6.298 37.478 1.00 69.88 88 VAL A C 1
ATOM 618 O O . VAL A 1 88 ? -9.928 -5.961 36.301 1.00 69.88 88 VAL A O 1
ATOM 621 N N . PHE A 1 89 ? -9.043 -6.790 38.191 1.00 70.62 89 PHE A N 1
ATOM 622 C CA . PHE A 1 89 ? -7.712 -6.994 37.615 1.00 70.62 89 PHE A CA 1
ATOM 623 C C . PHE A 1 89 ? -7.726 -8.056 36.510 1.00 70.62 89 PHE A C 1
ATOM 625 O O . PHE A 1 89 ? -7.026 -7.896 35.512 1.00 70.62 89 PHE A O 1
ATOM 632 N N . GLY A 1 90 ? -8.572 -9.084 36.634 1.00 70.19 90 GLY A N 1
ATOM 633 C CA . GLY A 1 90 ? -8.811 -10.071 35.584 1.00 70.19 90 GLY A CA 1
ATOM 634 C C . GLY A 1 90 ? -9.377 -9.451 34.304 1.00 70.19 90 GLY A C 1
ATOM 635 O O . GLY A 1 90 ? -8.860 -9.717 33.224 1.00 70.19 90 GLY A O 1
ATOM 636 N N . LEU A 1 91 ? -10.381 -8.573 34.407 1.00 72.38 91 LEU A N 1
ATOM 637 C CA . LEU A 1 91 ? -10.975 -7.873 33.259 1.00 72.38 91 LEU A CA 1
ATOM 638 C C . LEU A 1 91 ? -9.993 -6.902 32.592 1.00 72.38 91 LEU A C 1
ATOM 640 O O . LEU A 1 91 ? -9.899 -6.875 31.365 1.00 72.38 91 LEU A O 1
ATOM 644 N N . LEU A 1 92 ? -9.242 -6.130 33.383 1.00 72.19 92 LEU A N 1
ATOM 645 C CA . LEU A 1 92 ? -8.225 -5.210 32.863 1.00 72.19 92 LEU A CA 1
ATOM 646 C C . LEU A 1 92 ? -7.074 -5.964 32.184 1.00 72.19 92 LEU A C 1
ATOM 648 O O . LEU A 1 92 ? -6.673 -5.606 31.076 1.00 72.19 92 LEU A O 1
ATOM 652 N N . GLY A 1 93 ? -6.581 -7.033 32.816 1.00 72.31 93 GLY A N 1
ATOM 653 C CA . GLY A 1 93 ? -5.550 -7.900 32.249 1.00 72.31 93 GLY A CA 1
ATOM 654 C C . GLY A 1 93 ? -6.016 -8.573 30.959 1.00 72.31 93 GLY A C 1
ATOM 655 O O . GLY A 1 93 ? -5.302 -8.547 29.958 1.00 72.31 93 GLY A O 1
ATOM 656 N N . PHE A 1 94 ? -7.243 -9.099 30.943 1.00 74.81 94 PHE A N 1
ATOM 657 C CA . PHE A 1 94 ? -7.836 -9.706 29.753 1.00 74.81 94 PHE A CA 1
ATOM 658 C C . PHE A 1 94 ? -8.013 -8.696 28.613 1.00 74.81 94 PHE A C 1
ATOM 660 O O . PHE A 1 94 ? -7.691 -9.011 27.471 1.00 74.81 94 PHE A O 1
ATOM 667 N N . GLY A 1 95 ? -8.461 -7.470 28.905 1.00 73.44 95 GLY A N 1
ATOM 668 C CA . GLY A 1 95 ? -8.599 -6.407 27.906 1.00 73.44 95 GLY A CA 1
ATOM 669 C C . GLY A 1 95 ? -7.265 -6.012 27.264 1.00 73.44 95 GLY A C 1
ATOM 670 O O . GLY A 1 95 ? -7.185 -5.873 26.044 1.00 73.44 95 GLY A O 1
ATOM 671 N N . LEU A 1 96 ? -6.199 -5.895 28.065 1.00 73.81 96 LEU A N 1
ATOM 672 C CA . LEU A 1 96 ? -4.852 -5.598 27.570 1.00 73.81 96 LEU A CA 1
ATOM 673 C C . LEU A 1 96 ? -4.319 -6.734 26.684 1.00 73.81 96 LEU A C 1
ATOM 675 O O . LEU A 1 96 ? -3.885 -6.494 25.556 1.00 73.81 96 LEU A O 1
ATOM 679 N N . VAL A 1 97 ? -4.378 -7.973 27.180 1.00 74.19 97 VAL A N 1
ATOM 680 C CA . VAL A 1 97 ? -3.882 -9.154 26.459 1.00 74.19 97 VAL A CA 1
ATOM 681 C C . VAL A 1 97 ? -4.689 -9.376 25.183 1.00 74.19 97 VAL A C 1
ATOM 683 O O . VAL A 1 97 ? -4.102 -9.540 24.118 1.00 74.19 97 VAL A O 1
ATOM 686 N N . GLY A 1 98 ? -6.019 -9.303 25.258 1.00 76.81 98 GLY A N 1
ATOM 687 C CA . GLY A 1 98 ? -6.908 -9.418 24.105 1.00 76.81 98 GLY A CA 1
ATOM 688 C C . GLY A 1 98 ? -6.646 -8.342 23.051 1.00 76.81 98 GLY 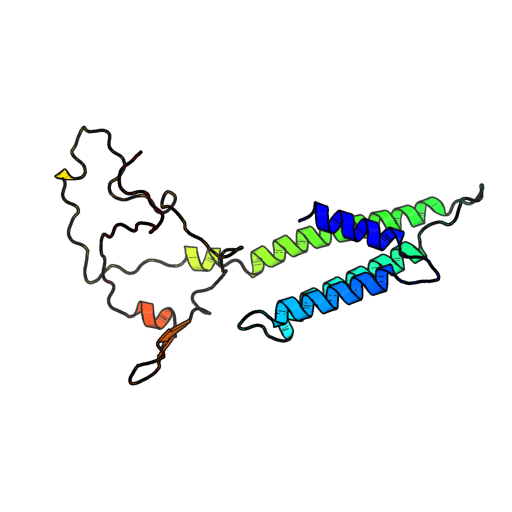A C 1
ATOM 689 O O . GLY A 1 98 ? -6.622 -8.651 21.863 1.00 76.81 98 GLY A O 1
ATOM 690 N N . GLY A 1 99 ? -6.363 -7.103 23.468 1.00 74.94 99 GLY A N 1
ATOM 691 C CA . GLY A 1 99 ? -5.988 -6.017 22.561 1.00 74.94 99 GLY A CA 1
ATOM 692 C C . GLY A 1 99 ? -4.664 -6.267 21.833 1.00 74.94 99 GLY A C 1
ATOM 693 O O . GLY A 1 99 ? -4.583 -6.084 20.618 1.00 74.94 99 GLY A O 1
ATOM 694 N N . VAL A 1 100 ? -3.634 -6.731 22.548 1.00 73.25 100 VAL A N 1
ATOM 695 C CA . VAL A 1 100 ? -2.325 -7.063 21.955 1.00 73.25 100 VAL A CA 1
ATOM 696 C C . VAL A 1 100 ? -2.437 -8.265 21.019 1.00 73.25 100 VAL A C 1
ATOM 698 O O . VAL A 1 100 ? -1.978 -8.198 19.880 1.00 73.25 100 VAL A O 1
ATOM 701 N N . VAL A 1 101 ? -3.084 -9.343 21.467 1.00 75.69 101 VAL A N 1
ATOM 702 C CA . VAL A 1 101 ? -3.297 -10.556 20.666 1.00 75.69 101 VAL A CA 1
ATOM 703 C C . VAL A 1 101 ? -4.110 -10.229 19.416 1.00 75.69 101 VAL A C 1
ATOM 705 O O . VAL A 1 101 ? -3.713 -10.615 18.320 1.00 75.69 101 VAL A O 1
ATOM 708 N N . GLY A 1 102 ? -5.186 -9.450 19.550 1.00 75.69 102 GLY A N 1
ATOM 709 C CA . GLY A 1 102 ? -5.988 -8.985 18.422 1.00 75.69 102 GLY A CA 1
ATOM 710 C C . GLY A 1 102 ? -5.161 -8.183 17.418 1.00 75.69 102 GLY A C 1
ATOM 711 O O . GLY A 1 102 ? -5.199 -8.472 16.228 1.00 75.69 102 GLY A O 1
ATOM 712 N N . ALA A 1 103 ? -4.339 -7.237 17.881 1.00 73.25 103 ALA A N 1
ATOM 713 C CA . ALA A 1 103 ? -3.473 -6.454 17.000 1.00 73.25 103 ALA A CA 1
ATOM 714 C C . ALA A 1 103 ? -2.445 -7.319 16.247 1.00 73.25 103 ALA A C 1
ATOM 716 O O . ALA A 1 103 ? -2.167 -7.064 15.073 1.00 73.25 103 ALA A O 1
ATOM 717 N N . VAL A 1 104 ? -1.890 -8.346 16.898 1.00 75.00 104 VAL A N 1
ATOM 718 C CA . VAL A 1 104 ? -0.959 -9.291 16.264 1.00 75.00 104 VAL A CA 1
ATOM 719 C C . VAL A 1 104 ? -1.684 -10.166 15.243 1.00 75.00 104 VAL A C 1
ATOM 721 O O . VAL A 1 104 ? -1.212 -10.273 14.114 1.00 75.00 104 VAL A O 1
ATOM 724 N N . ILE A 1 105 ? -2.845 -10.734 15.587 1.00 76.69 105 ILE A N 1
ATOM 725 C CA . ILE A 1 105 ? -3.648 -11.554 14.666 1.00 76.69 105 ILE A CA 1
ATOM 726 C C . ILE A 1 105 ? -4.045 -10.739 13.435 1.00 76.69 105 ILE A C 1
ATOM 728 O O . ILE A 1 105 ? -3.813 -11.189 12.319 1.00 76.69 105 ILE A O 1
ATOM 732 N N . THR A 1 106 ? -4.558 -9.521 13.612 1.00 74.12 106 THR A N 1
ATOM 733 C CA . THR A 1 106 ? -4.920 -8.637 12.495 1.00 74.12 106 THR A CA 1
ATOM 734 C C . THR A 1 106 ? -3.721 -8.365 11.587 1.00 74.12 106 THR A C 1
ATOM 736 O O . THR A 1 106 ? -3.846 -8.433 10.367 1.00 74.12 106 THR A O 1
ATOM 739 N N . ARG A 1 107 ? -2.531 -8.119 12.153 1.00 73.44 107 ARG A N 1
ATOM 740 C CA . ARG A 1 107 ? -1.305 -7.947 11.355 1.00 73.44 107 ARG A CA 1
ATOM 741 C C . ARG A 1 107 ? -0.920 -9.205 10.586 1.00 73.44 107 ARG A C 1
ATOM 743 O O . ARG A 1 107 ? -0.454 -9.084 9.463 1.00 73.44 107 ARG A O 1
ATOM 750 N N . LEU A 1 108 ? -1.083 -10.382 11.183 1.00 73.12 108 LEU A N 1
ATOM 751 C CA . LEU A 1 108 ? -0.756 -11.651 10.536 1.00 73.12 108 LEU A CA 1
ATOM 752 C C . LEU A 1 108 ? -1.740 -11.980 9.410 1.00 73.12 108 LEU A C 1
ATOM 754 O O . LEU A 1 108 ? -1.305 -12.341 8.322 1.00 73.12 108 LEU A O 1
ATOM 758 N N . VAL A 1 109 ? -3.043 -11.811 9.651 1.00 71.69 109 VAL A N 1
ATOM 759 C CA . VAL A 1 109 ? -4.108 -12.125 8.683 1.00 71.69 109 VAL A CA 1
ATOM 760 C C . VAL A 1 109 ? -4.073 -11.184 7.481 1.00 71.69 109 VAL A C 1
ATOM 762 O O . VAL A 1 109 ? -4.298 -11.623 6.360 1.00 71.69 109 VAL A O 1
ATOM 765 N N . HIS A 1 110 ? -3.749 -9.908 7.692 1.00 71.31 110 HIS A N 1
ATOM 766 C CA . HIS A 1 110 ? -3.640 -8.930 6.608 1.00 71.31 110 HIS A CA 1
ATOM 767 C C . HIS A 1 110 ? -2.213 -8.772 6.062 1.00 71.31 110 HIS A C 1
ATOM 769 O O . HIS A 1 110 ? -1.958 -7.849 5.294 1.00 71.31 110 HIS A O 1
ATOM 775 N N . SER A 1 111 ? -1.266 -9.632 6.451 1.00 77.94 111 SER A N 1
ATOM 776 C CA . SER A 1 111 ? 0.104 -9.565 5.939 1.00 77.94 111 SER A CA 1
ATOM 777 C C . SER A 1 111 ? 0.174 -10.082 4.507 1.00 77.94 111 SER A C 1
ATOM 779 O O . SER A 1 111 ? -0.131 -11.242 4.241 1.00 77.94 111 SER A O 1
ATOM 781 N N . VAL A 1 112 ? 0.689 -9.255 3.599 1.00 84.44 112 VAL A N 1
ATOM 782 C CA . VAL A 1 112 ? 1.015 -9.666 2.220 1.00 84.44 112 VAL A CA 1
ATOM 783 C C . VAL A 1 112 ? 2.497 -10.013 2.047 1.00 84.44 112 VAL A C 1
ATOM 785 O O . VAL A 1 112 ? 2.989 -10.164 0.933 1.00 84.44 112 VAL A O 1
ATOM 788 N N . ALA A 1 113 ? 3.247 -10.161 3.146 1.00 81.00 113 ALA A N 1
ATOM 789 C CA . ALA A 1 113 ? 4.691 -10.399 3.091 1.00 81.00 113 ALA A CA 1
ATOM 790 C C . ALA A 1 113 ? 5.055 -11.718 2.387 1.00 81.00 113 ALA A C 1
ATOM 792 O O . ALA A 1 113 ? 6.034 -11.765 1.646 1.00 81.00 113 ALA A O 1
ATOM 793 N N . ALA A 1 114 ? 4.268 -12.778 2.600 1.00 82.12 114 ALA A N 1
ATOM 794 C CA . ALA A 1 114 ? 4.494 -14.070 1.954 1.00 82.12 114 ALA A CA 1
ATOM 795 C C . ALA A 1 114 ? 4.236 -14.006 0.439 1.00 82.12 114 ALA A C 1
ATOM 797 O O . ALA A 1 114 ? 5.051 -14.506 -0.331 1.00 82.12 114 ALA A O 1
ATOM 798 N N . ASP A 1 115 ? 3.154 -13.339 0.028 1.00 86.12 115 ASP A N 1
ATOM 799 C CA . ASP A 1 115 ? 2.818 -13.086 -1.381 1.00 86.12 115 ASP A CA 1
ATOM 800 C C . ASP A 1 115 ? 3.890 -12.228 -2.073 1.00 86.12 115 ASP A C 1
ATOM 802 O O . ASP A 1 115 ? 4.322 -12.518 -3.184 1.00 86.12 115 ASP A O 1
ATOM 806 N N . ARG A 1 116 ? 4.419 -11.217 -1.373 1.00 84.69 116 ARG A N 1
ATOM 807 C CA . ARG A 1 116 ? 5.533 -10.404 -1.876 1.00 84.69 116 ARG A CA 1
ATOM 808 C C . ARG A 1 116 ? 6.814 -11.218 -2.060 1.00 84.69 116 ARG A C 1
ATOM 810 O O . ARG A 1 116 ? 7.507 -11.050 -3.055 1.00 84.69 116 ARG A O 1
ATOM 817 N N . ASN A 1 117 ? 7.162 -12.057 -1.086 1.00 85.00 117 ASN A N 1
ATOM 818 C CA . ASN A 1 117 ? 8.427 -12.796 -1.092 1.00 85.00 117 ASN A CA 1
ATOM 819 C C . ASN A 1 117 ? 8.424 -13.989 -2.061 1.00 85.00 117 ASN A C 1
ATOM 821 O O . ASN A 1 117 ? 9.494 -14.476 -2.413 1.00 85.00 117 ASN A O 1
ATOM 825 N N . SER A 1 118 ? 7.251 -14.478 -2.468 1.00 85.19 118 SER A N 1
ATOM 826 C CA . SER A 1 118 ? 7.123 -15.571 -3.437 1.00 85.19 118 SER A CA 1
ATOM 827 C C . SER A 1 118 ? 7.187 -15.094 -4.890 1.00 85.19 118 SER A C 1
ATOM 829 O O . SER A 1 118 ? 7.392 -15.909 -5.792 1.00 85.19 118 SER A O 1
ATOM 831 N N . PHE A 1 119 ? 7.037 -13.790 -5.133 1.00 83.62 119 PHE A N 1
ATOM 832 C CA . PHE A 1 119 ? 7.072 -13.233 -6.475 1.00 83.62 119 PHE A CA 1
ATOM 833 C C . PHE A 1 119 ? 8.504 -13.133 -7.009 1.00 83.62 119 PHE A C 1
ATOM 835 O O . PHE A 1 119 ? 9.348 -12.411 -6.476 1.00 83.62 119 PHE A O 1
ATOM 842 N N . ALA A 1 120 ? 8.763 -13.840 -8.106 1.00 83.62 120 ALA A N 1
ATOM 843 C CA . ALA A 1 120 ? 9.992 -13.715 -8.872 1.00 83.62 120 ALA A CA 1
ATOM 844 C C . ALA A 1 120 ? 9.763 -12.769 -10.052 1.00 83.62 120 ALA A C 1
ATOM 846 O O . ALA A 1 120 ? 8.840 -12.968 -10.845 1.00 83.62 120 ALA A O 1
ATOM 847 N N . LEU A 1 121 ? 10.629 -11.764 -10.190 1.00 81.44 121 LEU A N 1
ATOM 848 C CA . LEU A 1 121 ? 10.571 -10.859 -11.330 1.00 81.44 121 LEU A CA 1
ATOM 849 C C . LEU A 1 121 ? 10.826 -11.637 -12.633 1.00 81.44 121 LEU A C 1
ATOM 851 O O . LEU A 1 121 ? 11.812 -12.381 -12.721 1.00 81.44 121 LEU A O 1
ATOM 855 N N . PRO A 1 122 ? 9.965 -11.479 -13.653 1.00 83.62 122 PRO A N 1
ATOM 856 C CA . PRO A 1 122 ? 10.215 -12.048 -14.968 1.00 83.62 122 PRO A CA 1
ATOM 857 C C . PRO A 1 122 ? 11.479 -11.436 -15.579 1.00 83.62 122 PRO A C 1
ATOM 859 O O . PRO A 1 122 ? 11.800 -10.268 -15.354 1.00 83.62 122 PRO A O 1
ATOM 862 N N . ARG A 1 123 ? 12.203 -12.223 -16.381 1.00 87.12 123 ARG A N 1
ATOM 863 C CA . ARG A 1 123 ? 13.352 -11.697 -17.127 1.00 87.12 123 ARG A CA 1
ATOM 864 C C . ARG A 1 123 ? 12.862 -10.681 -18.166 1.00 87.12 123 ARG A C 1
ATOM 866 O O . ARG A 1 123 ? 11.919 -11.004 -18.894 1.00 87.12 123 ARG A O 1
ATOM 873 N N . PRO A 1 124 ? 13.487 -9.496 -18.266 1.00 89.94 124 PRO A N 1
ATOM 874 C CA . PRO A 1 124 ? 13.087 -8.492 -19.239 1.00 89.94 124 PRO A CA 1
ATOM 875 C C . PRO A 1 124 ? 13.298 -9.008 -20.661 1.00 89.94 124 PRO A C 1
ATOM 877 O O . PRO A 1 124 ? 14.347 -9.566 -20.985 1.00 89.94 124 PRO A O 1
ATOM 880 N N . ARG A 1 125 ? 12.291 -8.820 -21.521 1.00 92.44 125 ARG A N 1
ATOM 881 C CA . ARG A 1 125 ? 12.411 -9.107 -22.957 1.00 92.44 125 ARG A CA 1
ATOM 882 C C . ARG A 1 125 ? 13.228 -8.020 -23.650 1.00 92.44 125 ARG A C 1
ATOM 884 O O . ARG A 1 125 ? 13.959 -8.313 -24.592 1.00 92.44 125 ARG A O 1
ATOM 891 N N . ILE A 1 126 ? 13.098 -6.783 -23.176 1.00 94.19 126 ILE A N 1
ATOM 892 C CA . ILE A 1 126 ? 13.840 -5.620 -23.659 1.00 94.19 126 ILE A CA 1
ATOM 893 C C . ILE A 1 126 ? 14.718 -5.137 -22.494 1.00 94.19 126 ILE A C 1
ATOM 895 O O . ILE A 1 126 ? 14.199 -4.456 -21.607 1.00 94.19 126 ILE A O 1
ATOM 899 N N . PRO A 1 127 ? 16.001 -5.546 -22.432 1.00 94.06 127 PRO A N 1
ATOM 900 C CA . PRO A 1 127 ? 16.904 -5.149 -21.355 1.00 94.06 127 PRO A CA 1
ATOM 901 C C . PRO A 1 127 ? 17.308 -3.677 -21.482 1.00 94.06 127 PRO A C 1
ATOM 903 O O . PRO A 1 127 ? 17.309 -3.115 -22.583 1.00 94.06 127 PRO A O 1
ATOM 906 N N . ALA A 1 128 ? 17.702 -3.067 -20.365 1.00 94.25 128 ALA A N 1
ATOM 907 C CA . ALA A 1 128 ? 18.235 -1.711 -20.393 1.00 94.25 128 ALA A CA 1
ATOM 908 C C . ALA A 1 128 ? 19.621 -1.677 -21.068 1.00 94.25 128 ALA A C 1
ATOM 910 O O . ALA A 1 128 ? 20.380 -2.650 -20.986 1.00 94.25 128 ALA A O 1
ATOM 911 N N . PRO A 1 129 ? 20.003 -0.549 -21.697 1.00 93.88 129 PRO A N 1
ATOM 912 C CA . PRO A 1 129 ? 21.388 -0.319 -22.084 1.00 93.88 129 PRO A CA 1
ATOM 913 C C . PRO A 1 129 ? 22.327 -0.473 -20.875 1.00 93.88 129 PRO A C 1
ATOM 915 O O . PRO A 1 129 ? 21.951 -0.088 -19.762 1.00 93.88 129 PRO A O 1
ATOM 918 N N . PRO A 1 130 ? 23.547 -1.006 -21.066 1.00 92.56 130 PRO A N 1
ATOM 919 C CA . PRO A 1 130 ? 24.495 -1.155 -19.973 1.00 92.56 130 PRO A CA 1
ATOM 920 C C . PRO A 1 130 ? 24.868 0.212 -19.398 1.00 92.56 130 PRO A C 1
ATOM 922 O O . PRO A 1 130 ? 25.039 1.186 -20.133 1.00 92.56 130 PRO A O 1
ATOM 925 N N . ILE A 1 131 ? 25.025 0.264 -18.077 1.00 92.50 131 ILE A N 1
ATOM 926 C CA . ILE A 1 131 ? 25.488 1.463 -17.381 1.00 92.50 131 ILE A CA 1
ATOM 927 C C . ILE A 1 131 ? 26.939 1.738 -17.819 1.00 92.50 131 ILE A C 1
ATOM 929 O O . ILE A 1 131 ? 27.782 0.846 -17.676 1.00 92.50 131 ILE A O 1
ATOM 933 N N . PRO A 1 132 ? 27.244 2.929 -18.367 1.00 92.06 132 PRO A N 1
ATOM 934 C CA . PRO A 1 132 ? 28.595 3.265 -18.807 1.00 92.06 132 PRO A CA 1
ATOM 935 C C . PRO A 1 132 ? 29.611 3.177 -17.657 1.00 92.06 132 PRO A C 1
ATOM 937 O O . PRO A 1 132 ? 29.341 3.644 -16.558 1.00 92.06 132 PRO A O 1
ATOM 940 N N . ALA A 1 133 ? 30.782 2.574 -17.879 1.00 87.25 133 ALA A N 1
ATOM 941 C CA . ALA A 1 133 ? 31.759 2.328 -16.806 1.00 87.25 133 ALA A CA 1
ATOM 942 C C . ALA A 1 133 ? 32.372 3.615 -16.216 1.00 87.25 133 ALA A C 1
ATOM 944 O O . ALA A 1 133 ? 32.878 3.621 -15.096 1.00 87.25 133 ALA A O 1
ATOM 945 N N . ASP A 1 134 ? 32.326 4.714 -16.962 1.00 88.88 134 ASP A N 1
ATOM 946 C CA . ASP A 1 134 ? 32.812 6.035 -16.570 1.00 88.88 134 ASP A CA 1
ATOM 947 C C . ASP A 1 134 ? 31.946 6.715 -15.502 1.00 88.88 134 ASP A C 1
ATOM 949 O O . ASP A 1 134 ? 32.450 7.585 -14.794 1.00 88.88 134 ASP A O 1
ATOM 953 N N . VAL A 1 135 ? 30.687 6.297 -15.311 1.00 88.31 135 VAL A N 1
ATOM 954 C CA . VAL A 1 135 ? 29.848 6.811 -14.207 1.00 88.31 135 VAL A CA 1
ATOM 955 C C . VAL A 1 135 ? 30.256 6.240 -12.848 1.00 88.31 135 VAL A C 1
ATOM 957 O O . VAL A 1 135 ? 29.857 6.764 -11.809 1.00 88.31 135 VAL A O 1
ATOM 960 N N . GLN A 1 136 ? 31.049 5.165 -12.849 1.00 88.25 136 GLN A N 1
ATOM 961 C CA . GLN A 1 136 ? 31.578 4.537 -11.646 1.00 88.25 136 GLN A CA 1
ATOM 962 C C . GLN A 1 136 ? 33.007 4.011 -11.886 1.00 88.25 136 GLN A C 1
ATOM 964 O O . GLN A 1 136 ? 33.231 2.803 -11.976 1.00 88.25 136 GLN A O 1
ATOM 969 N N . PRO A 1 137 ? 33.994 4.916 -12.009 1.00 87.06 137 PRO A N 1
ATOM 970 C CA . PRO A 1 137 ? 35.362 4.556 -12.349 1.00 87.06 137 PRO A CA 1
ATOM 971 C C . PRO A 1 137 ? 36.041 3.737 -11.244 1.00 87.06 137 PRO A C 1
ATOM 973 O O . PRO A 1 137 ? 35.896 4.000 -10.048 1.00 87.06 137 PRO A O 1
ATOM 976 N N . ASN A 1 138 ? 36.854 2.766 -11.662 1.00 84.06 138 ASN A N 1
ATOM 977 C CA . ASN A 1 138 ? 37.625 1.924 -10.752 1.00 84.06 138 ASN A CA 1
ATOM 978 C C . ASN A 1 138 ? 38.595 2.760 -9.901 1.00 84.06 138 ASN A C 1
ATOM 980 O O . ASN A 1 138 ? 39.321 3.607 -10.419 1.00 84.06 138 ASN A O 1
ATOM 984 N N . GLY A 1 139 ? 38.653 2.470 -8.600 1.00 85.44 139 GLY A N 1
ATOM 985 C CA . GLY A 1 139 ? 39.594 3.109 -7.674 1.00 85.44 139 GLY A CA 1
ATOM 986 C C . GLY A 1 139 ? 39.154 4.473 -7.134 1.00 85.44 139 GLY A C 1
ATOM 987 O O . GLY A 1 139 ? 39.918 5.089 -6.394 1.00 85.44 139 GLY A O 1
ATOM 988 N N . VAL A 1 140 ? 37.938 4.935 -7.450 1.00 87.25 140 VAL A N 1
ATOM 989 C CA . VAL A 1 140 ? 37.347 6.145 -6.858 1.00 87.25 140 VAL A CA 1
ATOM 990 C C . VAL A 1 140 ? 36.252 5.751 -5.869 1.00 87.25 140 VAL A C 1
ATOM 992 O O . VAL A 1 140 ? 35.340 4.997 -6.200 1.00 87.25 140 VAL A O 1
ATOM 995 N N . THR A 1 141 ? 36.318 6.280 -4.647 1.00 86.88 141 THR A N 1
ATOM 996 C CA . THR A 1 141 ? 35.273 6.066 -3.637 1.00 86.88 141 THR A CA 1
ATOM 997 C C . THR A 1 141 ? 34.060 6.939 -3.954 1.00 86.88 141 THR A C 1
ATOM 999 O O . THR A 1 141 ? 33.989 8.093 -3.535 1.00 86.88 141 THR A O 1
ATOM 1002 N N . LEU A 1 142 ? 33.105 6.385 -4.699 1.00 87.12 142 LEU A N 1
ATOM 1003 C CA . LEU A 1 142 ? 31.802 6.988 -4.982 1.00 87.12 142 LEU A CA 1
ATOM 1004 C C . LEU A 1 142 ? 30.681 6.079 -4.459 1.00 87.12 142 LEU A C 1
ATOM 1006 O O . LEU A 1 142 ? 30.857 4.857 -4.424 1.00 87.12 142 LEU A O 1
ATOM 1010 N N . PRO A 1 143 ? 29.516 6.635 -4.078 1.00 87.94 143 PRO A N 1
ATOM 1011 C CA . PRO A 1 143 ? 28.316 5.838 -3.858 1.00 87.94 143 PRO A CA 1
ATOM 1012 C C . PRO A 1 143 ? 27.966 4.982 -5.083 1.00 87.94 143 PRO A C 1
ATOM 1014 O O . PRO A 1 143 ? 28.365 5.283 -6.210 1.00 87.94 143 PRO A O 1
ATOM 1017 N N . SER A 1 144 ? 27.193 3.916 -4.862 1.00 90.94 144 SER A N 1
ATOM 1018 C CA . SER A 1 144 ? 26.681 3.096 -5.962 1.00 90.94 144 SER A CA 1
ATOM 1019 C C . SER A 1 144 ? 25.876 3.946 -6.942 1.00 90.94 144 SER A C 1
ATOM 1021 O O . SER A 1 144 ? 24.975 4.669 -6.514 1.00 90.94 144 SER A O 1
ATOM 1023 N N . PHE A 1 145 ? 26.159 3.823 -8.243 1.00 91.88 145 PHE A N 1
ATOM 1024 C CA . PHE A 1 145 ? 25.354 4.483 -9.274 1.00 91.88 145 PHE A CA 1
ATOM 1025 C C . PHE A 1 145 ? 23.888 4.024 -9.214 1.00 91.88 145 PHE A C 1
ATOM 1027 O O . PHE A 1 145 ? 22.971 4.829 -9.354 1.00 91.88 145 PHE A O 1
ATOM 1034 N N . VAL A 1 146 ? 23.661 2.735 -8.939 1.00 94.00 146 VAL A N 1
ATOM 1035 C CA . VAL A 1 146 ? 22.328 2.193 -8.653 1.00 94.00 146 VAL A CA 1
ATOM 1036 C C . VAL A 1 146 ? 22.110 2.196 -7.145 1.00 94.00 146 VAL A C 1
ATOM 1038 O O . VAL A 1 146 ? 22.741 1.424 -6.418 1.00 94.00 146 VAL A O 1
ATOM 1041 N N . THR A 1 147 ? 21.216 3.054 -6.663 1.00 94.75 147 THR A N 1
ATOM 1042 C CA . THR A 1 147 ? 20.799 3.070 -5.256 1.00 94.75 147 THR A CA 1
ATOM 1043 C C . THR A 1 147 ? 20.054 1.779 -4.913 1.00 94.75 147 THR A C 1
ATOM 1045 O O . THR A 1 147 ? 19.112 1.399 -5.612 1.00 94.75 147 THR A O 1
ATOM 1048 N N . ALA A 1 148 ? 20.457 1.092 -3.840 1.00 94.75 148 ALA A N 1
ATOM 1049 C CA . ALA A 1 148 ? 19.780 -0.123 -3.398 1.00 94.75 148 ALA A CA 1
ATOM 1050 C C . ALA A 1 148 ? 18.333 0.180 -2.978 1.00 94.75 148 ALA A C 1
ATOM 1052 O O . ALA A 1 148 ? 18.050 1.230 -2.405 1.00 94.75 148 ALA A O 1
ATOM 1053 N N . SER A 1 149 ? 17.407 -0.757 -3.200 1.00 92.75 149 SER A N 1
ATOM 1054 C CA . SER A 1 149 ? 15.981 -0.537 -2.911 1.00 92.75 149 SER A CA 1
ATOM 1055 C C . SER A 1 149 ? 15.688 -0.205 -1.441 1.00 92.75 149 SER A C 1
ATOM 1057 O O . SER A 1 149 ? 14.707 0.476 -1.164 1.00 92.75 149 SER A O 1
ATOM 1059 N N . ALA A 1 150 ? 16.520 -0.673 -0.502 1.00 92.81 150 ALA A N 1
ATOM 1060 C CA . ALA A 1 150 ? 16.394 -0.361 0.925 1.00 92.81 150 ALA A CA 1
ATOM 1061 C C . ALA A 1 150 ? 16.823 1.078 1.273 1.00 92.81 150 ALA A C 1
ATOM 1063 O O . ALA A 1 150 ? 16.331 1.630 2.254 1.00 92.81 150 ALA A O 1
ATOM 1064 N N . ASP A 1 151 ? 17.688 1.671 0.447 1.00 93.56 151 ASP A N 1
ATOM 1065 C CA . ASP A 1 151 ? 18.248 3.015 0.625 1.00 93.56 151 ASP A CA 1
ATOM 1066 C C . ASP A 1 151 ? 17.552 4.059 -0.270 1.00 93.56 151 ASP A C 1
ATOM 1068 O O . ASP A 1 151 ? 17.853 5.251 -0.201 1.00 93.56 151 ASP A O 1
ATOM 1072 N N . PHE A 1 152 ? 16.619 3.630 -1.127 1.00 93.00 152 PHE A N 1
ATOM 1073 C CA . PHE A 1 152 ? 15.879 4.517 -2.019 1.00 93.00 152 PHE A CA 1
ATOM 1074 C C . PHE A 1 152 ? 14.893 5.384 -1.223 1.00 93.00 152 PHE A C 1
ATOM 1076 O O . PHE A 1 152 ? 14.134 4.882 -0.387 1.00 93.00 152 PHE A O 1
ATOM 1083 N N . TYR A 1 153 ? 14.885 6.694 -1.485 1.00 90.06 153 TYR A N 1
ATOM 1084 C CA . TYR A 1 153 ? 14.028 7.625 -0.751 1.00 90.06 153 TYR A CA 1
ATOM 1085 C C . TYR A 1 153 ? 12.541 7.308 -0.964 1.00 90.06 153 TYR A C 1
ATOM 1087 O O . TYR A 1 153 ? 12.117 6.850 -2.025 1.00 90.06 153 TYR A O 1
ATOM 1095 N N . ARG A 1 154 ? 11.720 7.581 0.051 1.00 89.69 154 ARG A N 1
ATOM 1096 C CA . ARG A 1 154 ? 10.279 7.317 0.017 1.00 89.69 154 ARG A CA 1
ATOM 1097 C C . ARG A 1 154 ? 9.490 8.599 0.208 1.00 89.69 154 ARG A C 1
ATOM 1099 O O . ARG A 1 154 ? 9.813 9.404 1.078 1.00 89.69 154 ARG A O 1
ATOM 1106 N N . VAL A 1 155 ? 8.438 8.753 -0.588 1.00 87.88 155 VAL A N 1
ATOM 1107 C CA . VAL A 1 155 ? 7.449 9.823 -0.451 1.00 87.88 155 VAL A CA 1
ATOM 1108 C C . VAL A 1 155 ? 6.092 9.157 -0.302 1.00 87.88 155 VAL A C 1
ATOM 1110 O O . VAL A 1 155 ? 5.610 8.516 -1.230 1.00 87.88 155 VAL A O 1
ATOM 1113 N N . ASP A 1 156 ? 5.491 9.295 0.874 1.00 85.75 156 ASP A N 1
ATOM 1114 C CA . ASP A 1 156 ? 4.223 8.665 1.222 1.00 85.75 156 ASP A CA 1
ATOM 1115 C C . ASP A 1 156 ? 3.250 9.738 1.732 1.00 85.75 156 ASP A C 1
ATOM 1117 O O . ASP A 1 156 ? 3.593 10.543 2.597 1.00 85.75 156 ASP A O 1
ATOM 1121 N N . THR A 1 157 ? 2.020 9.744 1.218 1.00 83.06 157 THR A N 1
ATOM 1122 C CA . THR A 1 157 ? 0.917 10.566 1.756 1.00 83.06 157 THR A CA 1
ATOM 1123 C C . THR A 1 157 ? -0.005 9.765 2.674 1.00 83.06 157 THR A C 1
ATOM 1125 O O . THR A 1 157 ? -0.770 10.334 3.453 1.00 83.06 157 THR A O 1
ATOM 1128 N N . ALA A 1 158 ? 0.053 8.434 2.591 1.00 76.94 158 ALA A N 1
ATOM 1129 C CA . ALA A 1 158 ? -0.767 7.542 3.387 1.00 76.94 158 ALA A CA 1
ATOM 1130 C C . ALA A 1 158 ? -0.204 7.398 4.808 1.00 76.94 158 ALA A C 1
ATOM 1132 O O . ALA A 1 158 ? 0.986 7.166 5.003 1.00 76.94 158 ALA A O 1
ATOM 1133 N N . LEU A 1 159 ? -1.088 7.444 5.810 1.00 76.50 159 LEU A N 1
ATOM 1134 C CA . LEU A 1 159 ? -0.728 7.204 7.216 1.00 76.50 159 LEU A CA 1
ATOM 1135 C C . LEU A 1 159 ? -0.243 5.763 7.476 1.00 76.50 159 LEU A C 1
ATOM 1137 O O . LEU A 1 159 ? 0.396 5.499 8.492 1.00 76.50 159 LEU A O 1
ATOM 1141 N N . SER A 1 160 ? -0.564 4.824 6.582 1.00 79.31 160 SER A N 1
ATOM 1142 C CA . SER A 1 160 ? -0.175 3.415 6.658 1.00 79.31 160 SER A CA 1
ATOM 1143 C C . SER A 1 160 ? 0.010 2.831 5.261 1.00 79.31 160 SER A C 1
ATOM 1145 O O . SER A 1 160 ? -0.761 3.152 4.358 1.00 79.31 160 SER A O 1
ATOM 1147 N N . VAL A 1 161 ? 0.973 1.920 5.108 1.00 82.38 161 VAL 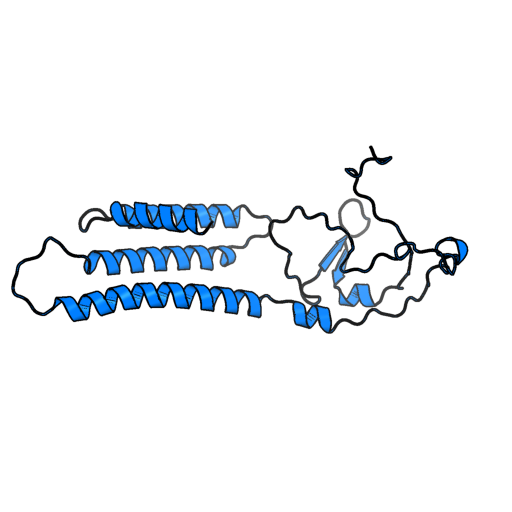A N 1
ATOM 1148 C CA . VAL A 1 161 ? 1.239 1.227 3.839 1.00 82.38 161 VAL A CA 1
ATOM 1149 C C . VAL A 1 161 ? 0.096 0.250 3.518 1.00 82.38 161 VAL A C 1
ATOM 1151 O O . VAL A 1 161 ? -0.171 -0.636 4.339 1.00 82.38 161 VAL A O 1
ATOM 1154 N N . PRO A 1 162 ? -0.565 0.366 2.350 1.00 82.38 162 PRO A N 1
ATOM 1155 C CA . PRO A 1 162 ? -1.605 -0.571 1.935 1.00 82.38 162 PRO A CA 1
ATOM 1156 C C . PRO A 1 162 ? -1.095 -2.015 1.901 1.00 82.38 162 PRO A C 1
ATOM 1158 O O . PRO A 1 162 ? 0.019 -2.281 1.453 1.00 82.38 162 PRO A O 1
ATOM 1161 N N . GLN A 1 163 ? -1.918 -2.949 2.375 1.00 85.88 163 GLN A N 1
ATOM 1162 C CA . GLN A 1 163 ? -1.670 -4.386 2.255 1.00 85.88 163 GLN A CA 1
ATOM 1163 C C . GLN A 1 163 ? -2.542 -4.919 1.114 1.00 85.88 163 GLN A C 1
ATOM 1165 O O . GLN A 1 163 ? -3.734 -5.137 1.306 1.00 85.88 163 GLN A O 1
ATOM 1170 N N . LEU A 1 164 ? -1.966 -5.057 -0.081 1.00 88.00 164 LEU A N 1
ATOM 1171 C CA . LEU A 1 164 ? -2.670 -5.493 -1.290 1.00 88.00 164 LEU A CA 1
ATOM 1172 C C . LEU A 1 164 ? -1.955 -6.711 -1.878 1.00 88.00 164 LEU A C 1
ATOM 1174 O O . LEU A 1 164 ? -0.766 -6.627 -2.177 1.00 88.00 164 LEU A O 1
ATOM 1178 N N . SER A 1 165 ? -2.668 -7.833 -1.998 1.00 90.69 165 SER A N 1
ATOM 1179 C CA . SER A 1 165 ? -2.141 -9.067 -2.590 1.00 90.69 165 SER A CA 1
ATOM 1180 C C . SER A 1 165 ? -2.207 -9.016 -4.119 1.00 90.69 165 SER A C 1
ATOM 1182 O O . SER A 1 165 ? -3.044 -8.303 -4.681 1.00 90.69 165 SER A O 1
ATOM 1184 N N . HIS A 1 166 ? -1.397 -9.816 -4.817 1.00 91.50 166 HIS A N 1
ATOM 1185 C CA . HIS A 1 166 ? -1.494 -9.944 -6.277 1.00 91.50 166 HIS A CA 1
ATOM 1186 C C . HIS A 1 166 ? -2.875 -10.444 -6.745 1.00 91.50 166 HIS A C 1
ATOM 1188 O O . HIS A 1 166 ? -3.341 -10.057 -7.819 1.00 91.50 166 HIS A O 1
ATOM 1194 N N . GLY A 1 167 ? -3.543 -11.293 -5.951 1.00 91.19 167 GLY A N 1
ATOM 1195 C CA . GLY A 1 167 ? -4.863 -11.851 -6.274 1.00 91.19 167 GLY A CA 1
ATOM 1196 C C . GLY A 1 167 ? -5.985 -10.811 -6.242 1.00 91.19 167 GLY A C 1
ATOM 1197 O O . GLY A 1 167 ? -6.874 -10.829 -7.102 1.00 91.19 167 GLY A O 1
ATOM 1198 N N . ASP A 1 168 ? -5.899 -9.867 -5.306 1.00 91.62 168 ASP A N 1
ATOM 1199 C CA . ASP A 1 168 ? -6.874 -8.784 -5.131 1.00 91.62 168 ASP A CA 1
ATOM 1200 C C . ASP A 1 168 ? -6.557 -7.561 -6.004 1.00 91.62 168 ASP A C 1
ATOM 1202 O O . ASP A 1 168 ? -7.433 -6.744 -6.285 1.00 91.62 168 ASP A O 1
ATOM 1206 N N . TRP A 1 169 ? -5.311 -7.432 -6.464 1.00 94.62 169 TRP A N 1
ATOM 1207 C CA . TRP A 1 169 ? -4.845 -6.285 -7.236 1.00 94.62 169 TRP A CA 1
ATOM 1208 C C . TRP A 1 169 ? -5.576 -6.139 -8.579 1.00 94.62 169 TRP A C 1
ATOM 1210 O O . TRP A 1 169 ? -5.720 -7.101 -9.342 1.00 94.62 169 TRP A O 1
ATOM 1220 N N . ARG A 1 170 ? -6.006 -4.915 -8.906 1.00 95.88 170 ARG A N 1
ATOM 1221 C CA . ARG A 1 170 ? -6.641 -4.560 -10.185 1.00 95.88 170 ARG A CA 1
ATOM 1222 C C . ARG A 1 170 ? -6.122 -3.208 -10.682 1.00 95.88 170 ARG A C 1
ATOM 1224 O O . ARG A 1 170 ? -6.089 -2.252 -9.911 1.00 95.88 170 ARG A O 1
ATOM 1231 N N . LEU A 1 171 ? -5.793 -3.113 -11.971 1.00 96.81 171 LEU A N 1
ATOM 1232 C CA . LEU A 1 171 ? -5.551 -1.850 -12.679 1.00 96.81 171 LEU A CA 1
ATOM 1233 C C . LEU A 1 171 ? -6.725 -1.553 -13.589 1.00 96.81 171 LEU A C 1
ATOM 1235 O O . LEU A 1 171 ? -7.000 -2.311 -14.515 1.00 96.81 171 LEU A O 1
ATOM 1239 N N . HIS A 1 172 ? -7.376 -0.429 -13.337 1.00 97.19 172 HIS A N 1
ATOM 1240 C CA . HIS A 1 172 ? -8.481 0.055 -14.139 1.00 97.19 172 HIS A CA 1
ATOM 1241 C C . HIS A 1 172 ? -7.999 1.193 -15.043 1.00 97.19 172 HIS A C 1
ATOM 1243 O O . HIS A 1 172 ? -7.499 2.204 -14.556 1.00 97.19 172 HIS A O 1
ATOM 1249 N N . ILE A 1 173 ? -8.129 1.014 -16.357 1.00 97.12 173 ILE A N 1
ATOM 1250 C CA . ILE A 1 173 ? -7.856 2.036 -17.369 1.00 97.12 173 ILE A CA 1
ATOM 1251 C C . ILE A 1 173 ? -9.207 2.578 -17.831 1.00 97.12 173 ILE A C 1
ATOM 1253 O O . ILE A 1 173 ? -9.999 1.840 -18.419 1.00 97.12 173 ILE A O 1
ATOM 1257 N N . HIS A 1 174 ? -9.463 3.854 -17.550 1.00 97.12 174 HIS A N 1
ATOM 1258 C CA . HIS A 1 174 ? -10.768 4.487 -17.735 1.00 97.12 174 HIS A CA 1
ATOM 1259 C C . HIS A 1 174 ? -10.644 5.967 -18.123 1.00 97.12 174 HIS A C 1
ATOM 1261 O O . HIS A 1 174 ? -9.541 6.515 -18.174 1.00 97.12 174 HIS A O 1
ATOM 1267 N N . GLY A 1 175 ? -11.779 6.628 -18.377 1.00 96.50 175 GLY A N 1
ATOM 1268 C CA . GLY A 1 175 ? -11.829 8.041 -18.759 1.00 96.50 175 GLY A CA 1
ATOM 1269 C C . GLY A 1 175 ? -11.930 8.230 -20.271 1.00 96.50 175 GLY A C 1
ATOM 1270 O O . GLY A 1 175 ? -12.807 7.659 -20.910 1.00 96.50 175 GLY A O 1
ATOM 1271 N N . MET A 1 176 ? -11.061 9.056 -20.856 1.00 96.88 176 MET A N 1
ATOM 1272 C CA . MET A 1 176 ? -11.110 9.381 -22.287 1.00 96.88 176 MET A CA 1
ATOM 1273 C C . MET A 1 176 ? -10.401 8.304 -23.126 1.00 96.88 176 MET A C 1
ATOM 1275 O O . MET A 1 176 ? -9.344 8.539 -23.707 1.00 96.88 176 MET A O 1
ATOM 1279 N N . VAL A 1 177 ? -10.976 7.100 -23.130 1.00 97.38 177 VAL A N 1
ATOM 1280 C CA . VAL A 1 177 ? -10.489 5.913 -23.845 1.00 97.38 177 VAL A CA 1
ATOM 1281 C C . VAL A 1 177 ? -11.614 5.304 -24.680 1.00 97.38 177 VAL A C 1
ATOM 1283 O O . VAL A 1 177 ? -12.776 5.386 -24.293 1.00 97.38 177 VAL A O 1
ATOM 1286 N N . ASP A 1 178 ? -11.279 4.645 -25.793 1.00 97.19 178 ASP A N 1
ATOM 1287 C CA . ASP A 1 178 ? -12.288 3.981 -26.638 1.00 97.19 178 ASP A CA 1
ATOM 1288 C C . ASP A 1 178 ? -13.022 2.857 -25.890 1.00 97.19 178 ASP A C 1
ATOM 1290 O O . ASP A 1 178 ? -14.208 2.610 -26.105 1.00 97.19 178 ASP A O 1
ATOM 1294 N N . ARG A 1 179 ? -1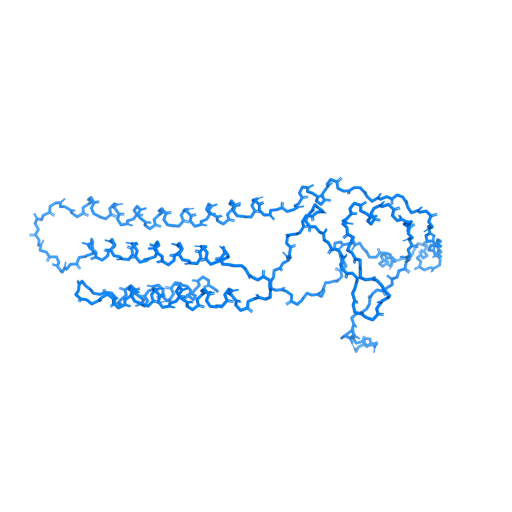2.300 2.149 -25.010 1.00 96.62 179 ARG A N 1
ATOM 1295 C CA . ARG A 1 179 ? -12.835 1.061 -24.191 1.00 96.62 179 ARG A CA 1
ATOM 1296 C C . ARG A 1 179 ? -12.142 1.016 -22.840 1.00 96.62 179 ARG A C 1
ATOM 1298 O O . ARG A 1 179 ? -10.929 0.816 -22.770 1.00 96.62 179 ARG A O 1
ATOM 1305 N N . GLU A 1 180 ? -12.937 1.109 -21.783 1.00 97.75 180 GLU A N 1
ATOM 1306 C CA . GLU A 1 180 ? -12.460 0.875 -20.425 1.00 97.75 180 GLU A CA 1
ATOM 1307 C C . GLU A 1 180 ? -12.066 -0.593 -20.245 1.00 97.75 180 GLU A C 1
ATOM 1309 O O . GLU A 1 180 ? -12.765 -1.509 -20.689 1.00 97.75 180 GLU A O 1
ATOM 1314 N N . ILE A 1 181 ? -10.929 -0.828 -19.598 1.00 97.56 181 ILE A N 1
ATOM 1315 C CA . ILE A 1 181 ? -10.409 -2.175 -19.369 1.00 97.56 181 ILE A CA 1
ATOM 1316 C C . ILE A 1 181 ? -9.851 -2.294 -17.959 1.00 97.56 181 ILE A C 1
ATOM 1318 O O . ILE A 1 181 ? -9.290 -1.349 -17.409 1.00 97.56 181 ILE A O 1
ATOM 1322 N N . THR A 1 182 ? -10.015 -3.475 -17.370 1.00 97.88 182 THR A N 1
ATOM 1323 C CA . THR A 1 182 ? -9.450 -3.798 -16.062 1.00 97.88 182 THR A CA 1
ATOM 1324 C C . THR A 1 182 ? -8.527 -4.997 -16.199 1.00 97.88 182 THR A C 1
ATOM 1326 O O . THR A 1 182 ? -8.957 -6.043 -16.678 1.00 97.88 182 THR A O 1
ATOM 1329 N N . TYR A 1 183 ? -7.280 -4.845 -15.761 1.00 97.94 183 TYR A N 1
ATOM 1330 C CA . TYR A 1 183 ? -6.278 -5.905 -15.734 1.00 97.94 183 TYR A CA 1
ATOM 1331 C C . TYR A 1 183 ? -6.077 -6.423 -14.312 1.00 97.94 183 TYR A C 1
ATOM 1333 O O . TYR A 1 183 ? -5.970 -5.643 -13.361 1.00 97.94 183 TYR A O 1
ATOM 1341 N N . SER A 1 184 ? -5.998 -7.743 -14.162 1.00 96.88 184 SER A N 1
ATOM 1342 C CA . SER A 1 184 ? -5.448 -8.363 -12.956 1.00 96.88 184 SER A CA 1
ATOM 1343 C C . SER A 1 184 ? -3.917 -8.337 -12.987 1.00 96.88 184 SER A C 1
ATOM 1345 O O . SER A 1 184 ? -3.302 -8.107 -14.031 1.00 96.88 184 SER A O 1
ATOM 1347 N N . PHE A 1 185 ? -3.278 -8.628 -11.852 1.00 94.00 185 PHE A N 1
ATOM 1348 C CA . PHE A 1 185 ? -1.819 -8.740 -11.812 1.00 94.00 185 PHE A CA 1
ATOM 1349 C C . PHE A 1 185 ? -1.314 -9.881 -12.713 1.00 94.00 185 PHE A C 1
ATOM 1351 O O . PHE A 1 185 ? -0.288 -9.754 -13.379 1.00 94.00 185 PHE A O 1
ATOM 1358 N N . ALA A 1 186 ? -2.077 -10.975 -12.800 1.00 93.00 186 ALA A N 1
ATOM 1359 C CA . ALA A 1 186 ? -1.773 -12.104 -13.676 1.00 93.00 186 ALA A CA 1
ATOM 1360 C C . ALA A 1 186 ? -1.858 -11.745 -15.170 1.00 93.00 186 ALA A C 1
ATOM 1362 O O . ALA A 1 186 ? -1.135 -12.335 -15.972 1.00 93.00 186 ALA A O 1
ATOM 1363 N N . ASP A 1 187 ? -2.707 -10.785 -15.547 1.00 95.06 187 ASP A N 1
ATOM 1364 C CA . ASP A 1 187 ? -2.756 -10.278 -16.921 1.00 95.06 187 ASP A CA 1
ATOM 1365 C C . ASP A 1 187 ? -1.524 -9.426 -17.231 1.00 95.06 187 ASP A C 1
ATOM 1367 O O . ASP A 1 187 ? -0.897 -9.621 -18.272 1.00 95.06 187 ASP A O 1
ATOM 1371 N N . LEU A 1 188 ? -1.120 -8.548 -16.303 1.00 92.12 188 LEU A N 1
ATOM 1372 C CA . LEU A 1 188 ? 0.098 -7.746 -16.454 1.00 92.12 188 LEU A CA 1
ATOM 1373 C C . LEU A 1 188 ? 1.361 -8.599 -16.552 1.00 92.12 188 LEU A C 1
ATOM 1375 O O . LEU A 1 188 ? 2.248 -8.287 -17.340 1.00 92.12 188 LEU A O 1
ATOM 1379 N N . ALA A 1 189 ? 1.443 -9.695 -15.797 1.00 90.19 189 ALA A N 1
ATOM 1380 C CA . ALA A 1 189 ? 2.588 -10.603 -15.845 1.00 90.19 189 ALA A CA 1
ATOM 1381 C C . ALA A 1 189 ? 2.795 -11.259 -17.227 1.00 90.19 189 ALA A C 1
ATOM 1383 O O . ALA A 1 189 ? 3.846 -11.847 -17.476 1.00 90.19 189 ALA A O 1
ATOM 1384 N N . ARG A 1 190 ? 1.803 -11.175 -18.125 1.00 91.75 190 ARG A N 1
ATOM 1385 C CA . ARG A 1 190 ? 1.884 -11.672 -19.507 1.00 91.75 190 ARG A CA 1
ATOM 1386 C C . ARG A 1 190 ? 2.362 -10.615 -20.501 1.00 91.75 190 ARG A C 1
ATOM 1388 O O . ARG A 1 190 ? 2.551 -10.950 -21.668 1.00 91.75 190 ARG A O 1
ATOM 1395 N N . PHE A 1 191 ? 2.503 -9.360 -20.082 1.00 92.81 191 PHE A N 1
ATOM 1396 C CA . PHE A 1 191 ? 2.970 -8.285 -20.952 1.00 92.81 191 PHE A CA 1
ATOM 1397 C C . PHE A 1 191 ? 4.483 -8.378 -21.146 1.00 92.81 191 PHE A C 1
ATOM 1399 O O . PHE A 1 191 ? 5.201 -8.989 -20.350 1.00 92.81 191 PHE A O 1
ATOM 1406 N N . ASP A 1 192 ? 4.977 -7.751 -22.211 1.00 93.38 192 ASP A N 1
ATOM 1407 C CA . ASP A 1 192 ? 6.411 -7.683 -22.450 1.00 93.38 192 ASP A CA 1
ATOM 1408 C C . ASP A 1 192 ? 7.086 -6.774 -21.423 1.00 93.38 192 ASP A C 1
ATOM 1410 O O . ASP A 1 192 ? 6.767 -5.595 -21.275 1.00 93.38 192 ASP A O 1
ATOM 1414 N N . VAL A 1 193 ? 8.042 -7.356 -20.705 1.00 93.00 193 VAL A N 1
ATOM 1415 C CA . VAL A 1 193 ? 8.787 -6.679 -19.648 1.00 93.00 193 VAL A CA 1
ATOM 1416 C C . VAL A 1 193 ? 9.908 -5.863 -20.282 1.00 93.00 193 VAL A C 1
ATOM 1418 O O . VAL A 1 193 ? 10.780 -6.413 -20.966 1.00 93.00 193 VAL A O 1
ATOM 1421 N N . VAL A 1 194 ? 9.882 -4.559 -20.023 1.00 94.56 194 VAL A N 1
ATOM 1422 C CA . VAL A 1 194 ? 10.896 -3.591 -20.445 1.00 94.56 194 VAL A CA 1
ATOM 1423 C C . VAL A 1 194 ? 11.677 -3.143 -19.220 1.00 94.56 194 VAL A C 1
ATOM 1425 O O . VAL A 1 194 ? 11.090 -2.773 -18.204 1.00 94.56 194 VAL A O 1
ATOM 1428 N N . GLU A 1 195 ? 12.998 -3.173 -19.316 1.00 95.19 195 GLU A N 1
ATOM 1429 C CA . GLU A 1 195 ? 13.897 -2.679 -18.282 1.00 95.19 195 GLU A CA 1
ATOM 1430 C C . GLU A 1 195 ? 14.422 -1.294 -18.674 1.00 95.19 195 GLU A C 1
ATOM 1432 O O . GLU A 1 195 ? 14.788 -1.041 -19.822 1.00 95.19 195 GLU A O 1
ATOM 1437 N N . THR A 1 196 ? 14.435 -0.354 -17.731 1.00 94.88 196 THR A N 1
ATOM 1438 C CA . THR A 1 196 ? 14.921 1.012 -17.962 1.00 94.88 196 THR A CA 1
ATOM 1439 C C . THR A 1 196 ? 15.596 1.535 -16.704 1.00 94.88 196 THR A C 1
ATOM 1441 O O . THR A 1 196 ? 15.068 1.401 -15.602 1.00 94.88 196 THR A O 1
ATOM 1444 N N . VAL A 1 197 ? 16.763 2.157 -16.872 1.00 95.25 197 VAL A N 1
ATOM 1445 C CA . VAL A 1 197 ? 17.458 2.867 -15.794 1.00 95.25 197 VAL A CA 1
ATOM 1446 C C . VAL A 1 197 ?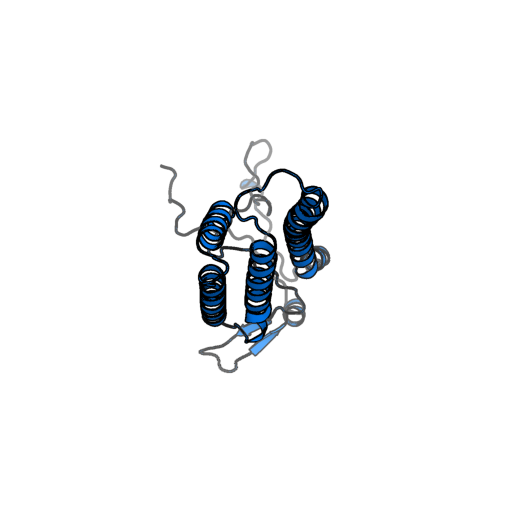 16.911 4.291 -15.743 1.00 95.25 197 VAL A C 1
ATOM 1448 O O . VAL A 1 197 ? 16.976 5.024 -16.728 1.00 95.25 197 VAL A O 1
ATOM 1451 N N . THR A 1 198 ? 16.317 4.684 -14.619 1.00 94.38 198 THR A N 1
ATOM 1452 C CA . THR A 1 198 ? 15.676 5.998 -14.463 1.00 94.38 198 THR A CA 1
ATOM 1453 C C . THR A 1 198 ? 15.938 6.557 -13.074 1.00 94.38 198 THR A C 1
ATOM 1455 O O . THR A 1 198 ? 15.763 5.865 -12.074 1.00 94.38 198 THR A O 1
ATOM 1458 N N . THR A 1 199 ? 16.312 7.834 -13.016 1.00 93.00 199 THR A N 1
ATOM 1459 C CA . THR A 1 199 ? 16.408 8.583 -11.763 1.00 93.00 199 THR A CA 1
ATOM 1460 C C . THR A 1 199 ? 15.051 9.189 -11.438 1.00 93.00 199 THR A C 1
ATOM 1462 O O . THR A 1 199 ? 14.502 9.947 -12.237 1.00 93.00 199 THR A O 1
ATOM 1465 N N . LEU A 1 200 ? 14.520 8.884 -10.255 1.00 92.81 200 LEU A N 1
ATOM 1466 C CA . LEU A 1 200 ? 13.336 9.553 -9.723 1.00 92.81 200 LEU A CA 1
ATOM 1467 C C . LEU A 1 200 ? 13.787 10.714 -8.841 1.00 92.81 200 LEU A C 1
ATOM 1469 O O . LEU A 1 200 ? 14.683 10.556 -8.012 1.00 92.81 200 LEU A O 1
ATOM 1473 N N . THR A 1 201 ? 13.174 11.878 -9.021 1.00 90.50 201 THR A N 1
ATOM 1474 C CA . THR A 1 201 ? 13.434 13.060 -8.199 1.00 90.50 201 THR A CA 1
ATOM 1475 C C . THR A 1 201 ? 12.120 13.611 -7.666 1.00 90.50 201 THR A C 1
ATOM 1477 O O . THR A 1 201 ? 11.102 13.645 -8.358 1.00 90.50 201 THR A O 1
ATOM 1480 N N . CYS A 1 202 ? 12.116 14.022 -6.398 1.00 90.00 202 CYS A N 1
ATOM 1481 C CA . CYS A 1 202 ? 10.967 14.720 -5.837 1.00 90.00 202 CYS A CA 1
ATOM 1482 C C . CYS A 1 202 ? 10.947 16.163 -6.350 1.00 90.00 202 CYS A C 1
ATOM 1484 O O . CYS A 1 202 ? 11.989 16.815 -6.392 1.00 90.00 202 CYS A O 1
ATOM 1486 N N . VAL A 1 203 ? 9.760 16.701 -6.638 1.00 88.75 203 VAL A N 1
ATOM 1487 C CA . VAL A 1 203 ? 9.584 18.123 -6.982 1.00 88.75 203 VAL A CA 1
ATOM 1488 C C . VAL A 1 203 ? 10.079 19.065 -5.875 1.00 88.75 203 VAL A C 1
ATOM 1490 O O . VAL A 1 203 ? 10.478 20.189 -6.151 1.00 88.75 203 VAL A O 1
ATOM 1493 N N . SER A 1 204 ? 10.089 18.604 -4.620 1.00 83.94 204 SER A N 1
ATOM 1494 C CA . SER A 1 204 ? 10.599 19.367 -3.477 1.00 83.94 204 SER A CA 1
ATOM 1495 C C . SER A 1 204 ? 12.115 19.268 -3.298 1.00 83.94 204 SER A C 1
ATOM 1497 O O . SER A 1 204 ? 12.636 19.829 -2.336 1.00 83.94 204 SER A O 1
ATOM 1499 N N . ASN A 1 205 ? 12.820 18.508 -4.142 1.00 81.31 205 ASN A N 1
ATOM 1500 C CA . ASN A 1 205 ? 14.265 18.379 -4.037 1.00 81.31 205 ASN A CA 1
ATOM 1501 C C . ASN A 1 205 ? 14.918 19.700 -4.482 1.00 81.31 205 ASN A C 1
ATOM 1503 O O . ASN A 1 205 ? 14.733 20.088 -5.639 1.00 81.31 205 ASN A O 1
ATOM 1507 N N . PRO A 1 206 ? 15.659 20.405 -3.608 1.00 76.00 206 PRO A N 1
ATOM 1508 C CA . PRO A 1 206 ? 16.330 21.636 -4.000 1.00 76.00 206 PRO A CA 1
ATOM 1509 C C . PRO A 1 206 ? 17.336 21.348 -5.122 1.00 76.00 206 PRO A C 1
ATOM 1511 O O . PRO A 1 206 ? 18.101 20.383 -5.067 1.00 76.00 206 PRO A O 1
ATOM 1514 N N . VAL A 1 207 ? 17.312 22.172 -6.170 1.00 64.62 207 VAL A N 1
ATOM 1515 C CA . VAL A 1 207 ? 18.259 22.087 -7.288 1.00 64.62 207 VAL A CA 1
ATOM 1516 C C . VAL A 1 207 ? 19.512 22.872 -6.914 1.00 64.62 207 VAL A C 1
ATOM 1518 O O . VAL A 1 207 ? 19.448 24.088 -6.759 1.00 64.62 207 VAL A O 1
ATOM 1521 N N . GLY A 1 208 ? 20.639 22.171 -6.773 1.00 49.81 208 GLY A N 1
ATOM 1522 C CA . GLY A 1 208 ? 21.875 22.736 -6.231 1.00 49.81 208 GLY A CA 1
ATOM 1523 C C . GLY A 1 208 ? 21.844 22.734 -4.705 1.00 49.81 208 GLY A C 1
ATOM 1524 O O . GLY A 1 208 ? 20.973 23.342 -4.090 1.00 49.81 208 GLY A O 1
ATOM 1525 N N . ALA A 1 209 ? 22.780 22.010 -4.093 1.00 42.88 209 ALA A N 1
ATOM 1526 C CA . ALA A 1 209 ? 23.011 22.099 -2.658 1.00 42.88 209 ALA A CA 1
ATOM 1527 C C . ALA A 1 209 ? 23.194 23.574 -2.265 1.00 42.88 209 ALA A C 1
ATOM 1529 O O . ALA A 1 209 ? 24.011 24.269 -2.871 1.00 42.88 209 ALA A O 1
ATOM 1530 N N . SER A 1 210 ? 22.416 24.049 -1.295 1.00 39.59 210 SER A N 1
ATOM 1531 C CA . SER A 1 210 ? 22.754 25.258 -0.541 1.00 39.59 210 SER A CA 1
ATOM 1532 C C . SER A 1 210 ? 23.930 24.979 0.381 1.00 39.59 210 SER A C 1
ATOM 1534 O O . SER A 1 210 ? 23.845 23.927 1.062 1.00 39.59 210 SER A O 1
#

InterPro domains:
  IPR000572 Oxidoreductase, molybdopterin-binding domain [PF00174] (159-205)
  IPR036374 Oxidoreductase, molybdopterin-binding domain superfamily [G3DSA:3.90.420.10] (117-209)
  IPR036374 Oxidoreductase, molybdopterin-binding domain superfamily [SSF56524] (136-205)

Sequence (210 aa):
MLVVIATIAAIAGTLETQRRPLGSAVIAAAGVLGCVAVLSRPGATALDTIPTVAGAACGVAALRLLTRFWPGPEKPGEPDVSRRNLVVFGLLGFGLVGGVVGAVITRLVHSVAADRNSFALPRPRIPAPPIPADVQPNGVTLPSFVTASADFYRVDTALSVPQLSHGDWRLHIHGMVDREITYSFADLARFDVVETVTTLTCVSNPVGAS

Foldseek 3Di:
DVVVVVVLLVVLLVPDAPVDNVSLVVLVVVLVVVQVVQVPDPPGDNVSSVVSVVVSVVSSVLSNVCNVLDDDDDDPDDDPVVVSVCVNVVSVVCVVVVVVVVVVVVCVVLACPVLVVPDDDDDAPAAEDDDDCVVPDPPDDDPDPDDDPVRDDDDDPDPDDDRDHLQRDKDWDDDPDPDIDIDGSVRVSPDHGHYYDDDDDDPPDDDDDD